Protein AF-A0A1S3JE24-F1 (afdb_monomer)

Sequence (276 aa):
MSLQEEVSTLFLQVLHSSPLEDSDITKEDVDAFLQEDLPVVDQYKEPDLKVVGYPSHPLYLAISARLCQWMETGNCPVDKLPKHNLLEETNSTLTSTDVRTQTGDRLKDLYVGWASFSGSERIDKLEGILKLLGRRGLMNLLGMRRTVGSKDLWPPPRSTLENTFNSKHRPDNIKPCDLTTGARALSKHCHRDVTVSWWGTAKGPVAKQNDHAFKVVTRILDEATWINIHSLPNEVLILEIRQQDGYGARWSHDGLNFRGFVEPMMENGHEVGWRH

Nearest PDB structures (foldseek):
  5h3u-assembly2_B  TM=6.919E-01  e=2.451E+00  Homo sapiens
  5h3s-assembly2_B  TM=6.700E-01  e=3.550E+00  Homo sapiens
  5h3t-assembly1_A  TM=6.783E-01  e=3.367E+00  Homo sapiens
  5tef-assembly1_A  TM=6.838E-01  e=4.626E+00  Homo sapiens
  5gxh-assembly1_A  TM=4.219E-01  e=3.947E+00  Homo sapiens

Structure (mmCIF, N/CA/C/O backbone):
data_AF-A0A1S3JE24-F1
#
_entry.id   AF-A0A1S3JE24-F1
#
loop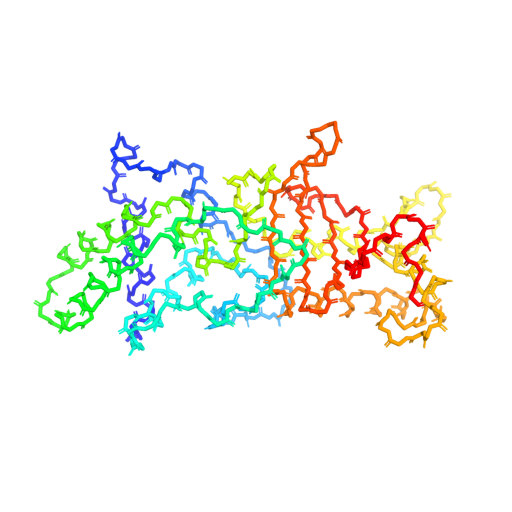_
_atom_site.group_PDB
_atom_site.id
_atom_site.type_symbol
_atom_site.label_atom_id
_atom_site.label_alt_id
_atom_site.label_comp_id
_atom_site.label_asym_id
_atom_site.label_entity_id
_atom_site.label_seq_id
_atom_site.pdbx_PDB_ins_code
_atom_site.Cartn_x
_atom_site.Cartn_y
_atom_site.Cartn_z
_atom_site.occupancy
_atom_site.B_iso_or_equiv
_atom_site.auth_seq_id
_atom_site.auth_comp_id
_atom_site.auth_asym_id
_atom_site.auth_atom_id
_atom_site.pdbx_PDB_model_num
ATOM 1 N N . MET A 1 1 ? -24.281 6.582 5.939 1.00 68.38 1 MET A N 1
ATOM 2 C CA . MET A 1 1 ? -22.821 6.443 5.991 1.00 68.38 1 MET A CA 1
ATOM 3 C C . MET A 1 1 ? -22.535 4.953 6.026 1.00 68.38 1 MET A C 1
ATOM 5 O O . MET A 1 1 ? -23.272 4.239 6.700 1.00 68.38 1 MET A O 1
ATOM 9 N N . SER A 1 2 ? -21.608 4.459 5.213 1.00 87.44 2 SER A N 1
ATOM 10 C CA . SER A 1 2 ? -21.176 3.058 5.288 1.00 87.44 2 SER A CA 1
ATOM 11 C C . SER A 1 2 ? -20.331 2.834 6.549 1.00 87.44 2 SER A C 1
ATOM 13 O O . SER A 1 2 ? -19.763 3.784 7.088 1.00 87.44 2 SER A O 1
ATOM 15 N N . LEU A 1 3 ? -20.202 1.584 7.012 1.00 88.56 3 LEU A N 1
ATOM 16 C CA . LEU A 1 3 ? -19.309 1.260 8.134 1.00 88.56 3 LEU A CA 1
ATOM 17 C C . LEU A 1 3 ? -17.871 1.727 7.858 1.00 88.56 3 LEU A C 1
ATOM 19 O O . LEU A 1 3 ? -17.207 2.246 8.748 1.00 88.56 3 LEU A O 1
ATOM 23 N N . GLN A 1 4 ? -17.417 1.600 6.609 1.00 88.62 4 GLN A N 1
ATOM 24 C CA . GLN A 1 4 ? -16.098 2.050 6.176 1.00 88.62 4 GLN A CA 1
ATOM 25 C C . GLN A 1 4 ? -15.908 3.562 6.317 1.00 88.62 4 GLN A C 1
ATOM 27 O O . GLN A 1 4 ? -14.884 4.003 6.842 1.00 88.62 4 GLN A O 1
ATOM 32 N N . GLU A 1 5 ? -16.891 4.356 5.892 1.00 89.25 5 GLU A N 1
ATOM 33 C CA . GLU A 1 5 ? -16.875 5.812 6.065 1.00 89.25 5 GLU A CA 1
ATOM 34 C C . GLU A 1 5 ? -16.834 6.187 7.557 1.00 89.25 5 GLU A C 1
ATOM 36 O O . GLU A 1 5 ? -16.021 7.023 7.961 1.00 89.25 5 GLU A O 1
ATOM 41 N N . GLU A 1 6 ? -17.630 5.522 8.400 1.00 92.94 6 GLU A N 1
ATOM 42 C CA . GLU A 1 6 ? -17.628 5.777 9.845 1.00 92.94 6 GLU A CA 1
ATOM 43 C C . GLU A 1 6 ? -16.288 5.398 10.500 1.00 92.94 6 GLU A C 1
ATOM 45 O O . GLU A 1 6 ? -15.723 6.200 11.242 1.00 92.94 6 GLU A O 1
ATOM 50 N N . VAL A 1 7 ? -15.730 4.218 10.198 1.00 94.31 7 VAL A N 1
ATOM 51 C CA . VAL A 1 7 ? -14.425 3.778 10.729 1.00 94.31 7 VAL A CA 1
ATOM 52 C C . VAL A 1 7 ? -13.298 4.700 10.269 1.00 94.31 7 VAL A C 1
ATOM 54 O O . VAL A 1 7 ? -12.408 5.005 11.059 1.00 94.31 7 VAL A O 1
ATOM 57 N N . SER A 1 8 ? -13.323 5.178 9.022 1.00 93.56 8 SER A N 1
ATOM 58 C CA . SER A 1 8 ? -12.332 6.153 8.543 1.00 93.56 8 SER A CA 1
ATOM 59 C C . SER A 1 8 ? -12.434 7.502 9.255 1.00 93.56 8 SER A C 1
ATOM 61 O O . SER A 1 8 ? -11.413 8.076 9.632 1.00 93.56 8 SER A O 1
ATOM 63 N N . THR A 1 9 ? -13.657 7.958 9.537 1.00 94.12 9 THR A N 1
ATOM 64 C CA . THR A 1 9 ? -13.908 9.185 10.302 1.00 94.12 9 THR A CA 1
ATOM 65 C C . THR A 1 9 ? -13.399 9.052 11.736 1.00 94.12 9 THR A C 1
ATOM 67 O O . THR A 1 9 ? -12.731 9.952 12.240 1.00 94.12 9 THR A O 1
ATOM 70 N N . LEU A 1 10 ? -13.659 7.914 12.387 1.00 93.62 10 LEU A N 1
ATOM 71 C CA . LEU A 1 10 ? -13.138 7.630 13.725 1.00 93.62 10 LEU A CA 1
ATOM 72 C C . LEU A 1 10 ? -11.613 7.534 13.730 1.00 93.62 10 LEU A C 1
ATOM 74 O O . LEU A 1 10 ? -10.985 8.033 14.656 1.00 93.62 10 LEU A O 1
ATOM 78 N N . PHE A 1 11 ? -11.002 6.929 12.706 1.00 94.19 11 PHE A N 1
ATOM 79 C CA . PHE A 1 11 ? -9.546 6.853 12.623 1.00 94.19 11 PHE A CA 1
ATOM 80 C C . PHE A 1 11 ? -8.938 8.261 12.544 1.00 94.19 11 PHE A C 1
ATOM 82 O O . PHE A 1 11 ? -8.049 8.579 13.328 1.00 94.19 11 PHE A O 1
ATOM 89 N N . LEU A 1 12 ? -9.476 9.151 11.705 1.00 92.62 12 LEU A N 1
ATOM 90 C CA . LEU A 1 12 ? -9.053 10.557 11.689 1.00 92.62 12 LEU A CA 1
ATOM 91 C C . LEU A 1 12 ? -9.203 11.226 13.059 1.00 92.62 12 LEU A C 1
ATOM 93 O O . LEU A 1 12 ? -8.300 11.933 13.497 1.00 92.62 12 LEU A O 1
ATOM 97 N N . GLN A 1 13 ? -10.312 10.982 13.760 1.00 91.62 13 GLN A N 1
ATOM 98 C CA . GLN A 1 13 ? -10.504 11.511 15.111 1.00 91.62 13 GLN A CA 1
ATOM 99 C C . GLN A 1 13 ? -9.429 11.003 16.075 1.00 91.62 13 GLN A C 1
ATOM 101 O O . GLN A 1 13 ? -8.864 11.824 16.788 1.00 91.62 13 GLN A O 1
ATOM 106 N N . VAL A 1 14 ? -9.080 9.710 16.034 1.00 90.69 14 VAL A N 1
ATOM 107 C CA . VAL A 1 14 ? -7.984 9.136 16.837 1.00 90.69 14 VAL A CA 1
ATOM 108 C C . VAL A 1 14 ? -6.646 9.817 16.525 1.00 90.69 14 VAL A C 1
ATOM 110 O O . VAL A 1 14 ? -5.910 10.168 17.445 1.00 90.69 14 VAL A O 1
ATOM 113 N N . LEU A 1 15 ? -6.340 10.060 15.245 1.00 88.12 15 LEU A N 1
ATOM 114 C CA . LEU A 1 15 ? -5.107 10.752 14.839 1.00 88.12 15 LEU A CA 1
ATOM 115 C C . LEU A 1 15 ? -5.033 12.197 15.364 1.00 88.12 15 LEU A C 1
ATOM 117 O O . LEU A 1 15 ? -3.937 12.731 15.522 1.00 88.12 15 LEU A O 1
ATOM 121 N N . HIS A 1 16 ? -6.178 12.831 15.635 1.00 84.12 16 HIS A N 1
ATOM 122 C CA . HIS A 1 16 ? -6.261 14.200 16.148 1.00 84.12 16 HIS A CA 1
ATOM 123 C C . HIS A 1 16 ? -6.458 14.296 17.670 1.00 84.12 16 HIS A C 1
ATOM 125 O O . HIS A 1 16 ? -6.170 15.348 18.241 1.00 84.12 16 HIS A O 1
ATOM 131 N N . SER A 1 17 ? -6.976 13.252 18.327 1.00 75.12 17 SER A N 1
ATOM 132 C CA . SER A 1 17 ? -7.373 13.287 19.740 1.00 75.12 17 SER A CA 1
ATOM 133 C C . SER A 1 17 ? -6.255 12.934 20.717 1.00 75.12 17 SER A C 1
ATOM 135 O O . SER A 1 17 ? -6.314 13.373 21.865 1.00 75.12 17 SER A O 1
ATOM 137 N N . SER A 1 18 ? -5.252 12.157 20.302 1.00 58.88 18 SER A N 1
ATOM 138 C CA . SER A 1 18 ? -4.177 11.745 21.209 1.00 58.88 18 SER A CA 1
ATOM 139 C C . SER A 1 18 ? -3.049 12.778 21.223 1.00 58.88 18 SER A C 1
ATOM 141 O O . SER A 1 18 ? -2.454 13.038 20.173 1.00 58.88 18 SER A O 1
ATOM 143 N N . PRO A 1 19 ? -2.676 13.357 22.385 1.00 54.00 19 PRO A N 1
ATOM 144 C CA . PRO A 1 19 ? -1.334 13.897 22.514 1.00 54.00 19 PRO A CA 1
ATOM 145 C C . PRO A 1 19 ? -0.386 12.724 22.245 1.00 54.00 19 PRO A C 1
ATOM 147 O O . PRO A 1 19 ? -0.470 11.694 22.911 1.00 54.00 19 PRO A O 1
ATOM 150 N N . LEU A 1 20 ? 0.467 12.856 21.229 1.00 52.34 20 LEU A N 1
ATOM 151 C CA . LEU A 1 20 ? 1.407 11.843 20.715 1.00 52.34 20 LEU A CA 1
ATOM 152 C C . LEU A 1 20 ? 2.471 11.395 21.750 1.00 52.34 20 LEU A C 1
ATOM 154 O O . LEU A 1 20 ? 3.532 10.903 21.382 1.00 52.34 20 LEU A O 1
ATOM 158 N N . GLU A 1 21 ? 2.231 11.629 23.039 1.00 49.75 21 GLU A N 1
ATOM 159 C CA . GLU A 1 21 ? 3.168 11.438 24.142 1.00 49.75 21 GLU A CA 1
ATOM 160 C C . GLU A 1 21 ? 3.141 10.009 24.709 1.00 49.75 21 GLU A C 1
ATOM 162 O O . GLU A 1 21 ? 4.134 9.597 25.298 1.00 49.75 21 GLU A O 1
ATOM 167 N N . ASP A 1 22 ? 2.064 9.237 24.487 1.00 52.53 22 ASP A N 1
ATOM 168 C CA . ASP A 1 22 ? 1.894 7.874 25.041 1.00 52.53 22 ASP A CA 1
ATOM 169 C C . ASP A 1 22 ? 1.466 6.827 23.981 1.00 52.53 22 ASP A C 1
ATOM 171 O O . ASP A 1 22 ? 1.028 5.719 24.300 1.00 52.53 22 ASP A O 1
ATOM 175 N N . SER A 1 23 ? 1.549 7.177 22.690 1.00 60.84 23 SER A N 1
ATOM 176 C CA . SER A 1 23 ? 1.263 6.275 21.566 1.00 60.84 23 SER A CA 1
ATOM 177 C C . SER A 1 23 ? 2.515 5.972 20.745 1.00 60.84 23 SER A C 1
ATOM 179 O O . SER A 1 23 ? 3.240 6.886 20.373 1.00 60.84 23 SER A O 1
ATOM 181 N N . ASP A 1 24 ? 2.684 4.713 20.324 1.00 68.38 24 ASP A N 1
ATOM 182 C CA . ASP A 1 24 ? 3.691 4.303 19.321 1.00 68.38 24 ASP A CA 1
ATOM 183 C C . ASP A 1 24 ? 3.471 4.939 17.928 1.00 68.38 24 ASP A C 1
ATOM 185 O O . ASP A 1 24 ? 4.280 4.755 17.018 1.00 68.38 24 ASP A O 1
ATOM 189 N N . ILE A 1 25 ? 2.359 5.658 17.738 1.00 77.25 25 ILE A N 1
ATOM 190 C CA . ILE A 1 25 ? 2.071 6.466 16.551 1.00 77.25 25 ILE A CA 1
ATOM 191 C C . ILE A 1 25 ? 2.687 7.847 16.777 1.00 77.25 25 ILE A C 1
ATOM 193 O O . ILE A 1 25 ? 2.263 8.597 17.652 1.00 77.25 25 ILE A O 1
ATOM 197 N N . THR A 1 26 ? 3.699 8.171 15.986 1.00 84.94 26 THR A N 1
ATOM 198 C CA . THR A 1 26 ? 4.428 9.439 16.024 1.00 84.94 26 THR A CA 1
ATOM 199 C C . THR A 1 26 ? 3.801 10.471 15.086 1.00 84.94 26 THR A C 1
ATOM 201 O O . THR A 1 26 ? 2.963 10.154 14.243 1.00 84.94 26 THR A O 1
ATOM 204 N N . LYS A 1 27 ? 4.266 11.723 15.159 1.00 85.00 27 LYS A N 1
ATOM 205 C CA . LYS A 1 27 ? 3.885 12.756 14.183 1.00 85.00 27 LYS A CA 1
ATOM 206 C C . LYS A 1 27 ? 4.209 12.352 12.736 1.00 85.00 27 LYS A C 1
ATOM 208 O O . LYS A 1 27 ? 3.412 12.617 11.847 1.00 85.00 27 LYS A O 1
ATOM 213 N N . GLU A 1 28 ? 5.341 11.682 12.515 1.00 87.94 28 GLU A N 1
ATOM 214 C CA . GLU A 1 28 ? 5.734 11.170 11.194 1.00 87.94 28 GLU A CA 1
ATOM 215 C C . GLU A 1 28 ? 4.722 10.141 10.665 1.00 87.94 28 GLU A C 1
ATOM 217 O O . GLU A 1 28 ? 4.402 10.140 9.480 1.00 87.94 28 GLU A O 1
ATOM 222 N N . ASP A 1 29 ? 4.179 9.295 11.547 1.00 89.81 29 ASP A N 1
ATOM 223 C CA . ASP A 1 29 ? 3.134 8.338 11.179 1.00 89.81 29 ASP A CA 1
ATOM 224 C C . ASP A 1 29 ? 1.844 9.056 10.763 1.00 89.81 29 ASP A C 1
ATOM 226 O O . ASP A 1 29 ? 1.254 8.710 9.743 1.00 89.81 29 ASP A O 1
ATOM 230 N N . VAL A 1 30 ? 1.434 10.087 11.511 1.00 90.62 30 VAL A N 1
ATOM 231 C CA . VAL A 1 30 ? 0.258 10.906 11.171 1.00 90.62 30 VAL A CA 1
ATOM 232 C C . VAL A 1 30 ? 0.441 11.591 9.814 1.00 90.62 30 VAL A C 1
ATOM 234 O O . VAL A 1 30 ? -0.453 11.514 8.970 1.00 90.62 30 VAL A O 1
ATOM 237 N N . ASP A 1 31 ? 1.600 12.211 9.580 1.00 91.75 31 ASP A N 1
ATOM 238 C CA . ASP A 1 31 ? 1.908 12.884 8.314 1.00 91.75 31 ASP A CA 1
ATOM 239 C C . ASP A 1 31 ? 1.862 11.889 7.137 1.00 91.75 31 ASP A C 1
ATOM 241 O O . ASP A 1 31 ? 1.267 12.185 6.100 1.00 91.75 31 ASP A O 1
ATOM 245 N N . ALA A 1 32 ? 2.405 10.678 7.311 1.00 93.00 32 ALA A N 1
ATOM 246 C CA . ALA A 1 32 ? 2.339 9.618 6.305 1.00 93.00 32 ALA A CA 1
ATOM 247 C C . ALA A 1 32 ? 0.908 9.104 6.073 1.00 93.00 32 ALA A C 1
ATOM 249 O O . ALA A 1 32 ? 0.520 8.819 4.940 1.00 93.00 32 ALA A O 1
ATOM 250 N N . PHE A 1 33 ? 0.094 8.997 7.127 1.00 93.94 33 PHE A N 1
ATOM 251 C CA . PHE A 1 33 ? -1.294 8.563 7.002 1.00 93.94 33 PHE A CA 1
ATOM 252 C C . PHE A 1 33 ? -2.150 9.544 6.217 1.00 93.94 33 PHE A C 1
ATOM 254 O O . PHE A 1 33 ? -3.001 9.098 5.448 1.00 93.94 33 PHE A O 1
ATOM 261 N N . LEU A 1 34 ? -1.923 10.842 6.409 1.00 93.00 34 LEU A N 1
ATOM 262 C CA . LEU A 1 34 ? -2.686 11.921 5.785 1.00 93.00 34 LEU A CA 1
ATOM 263 C C . LEU A 1 34 ? -2.145 12.340 4.415 1.00 93.00 34 LEU A C 1
ATOM 265 O O . LEU A 1 34 ? -2.823 13.084 3.710 1.00 93.00 34 LEU A O 1
ATOM 269 N N . GLN A 1 35 ? -0.951 11.885 4.030 1.00 93.25 35 GLN A N 1
ATOM 270 C CA . GLN A 1 35 ? -0.366 12.215 2.738 1.00 93.25 35 GLN A CA 1
ATOM 271 C C . GLN A 1 35 ? -1.281 11.758 1.597 1.00 93.25 35 GLN A C 1
ATOM 273 O O . GLN A 1 35 ? -1.628 10.583 1.495 1.00 93.25 35 GLN A O 1
ATOM 278 N N . GLU A 1 36 ? -1.649 12.684 0.716 1.00 89.62 36 GLU A N 1
ATOM 279 C CA . GLU A 1 36 ? -2.456 12.390 -0.467 1.00 89.62 36 GLU A CA 1
ATOM 280 C C . GLU A 1 36 ? -1.579 11.960 -1.649 1.00 89.62 36 GLU A C 1
ATOM 282 O O . GLU A 1 36 ? -0.408 12.341 -1.765 1.00 89.62 36 GLU A O 1
ATOM 287 N N . ASP A 1 37 ? -2.162 11.183 -2.562 1.00 82.81 37 ASP A N 1
ATOM 288 C CA . ASP A 1 37 ? -1.594 11.039 -3.898 1.00 82.81 37 ASP A CA 1
ATOM 289 C C . ASP A 1 37 ? -1.667 12.383 -4.638 1.00 82.81 37 ASP A C 1
ATOM 291 O O . ASP A 1 37 ? -2.631 13.139 -4.502 1.00 82.81 37 ASP A O 1
ATOM 295 N N . LEU A 1 38 ? -0.656 12.686 -5.458 1.00 74.69 38 LEU A N 1
ATOM 296 C CA . LEU A 1 38 ? -0.739 13.822 -6.369 1.00 74.69 38 LEU A CA 1
ATOM 297 C C . LEU A 1 38 ? -1.965 13.635 -7.271 1.00 74.69 38 LEU A C 1
ATOM 299 O O . LEU A 1 38 ? -2.211 12.505 -7.704 1.00 74.69 38 LEU A O 1
ATOM 303 N N . PRO A 1 39 ? -2.711 14.708 -7.591 1.00 58.53 39 PRO A N 1
ATOM 304 C CA . PRO A 1 39 ? -3.898 14.612 -8.425 1.00 58.53 39 PRO A CA 1
ATOM 305 C C . PRO A 1 39 ? -3.516 14.034 -9.789 1.00 58.53 39 PRO A C 1
ATOM 307 O O . PRO A 1 39 ? -2.974 14.722 -10.656 1.00 58.53 39 PRO A O 1
ATOM 310 N N . VAL A 1 40 ? -3.780 12.742 -9.973 1.00 52.59 40 VAL A N 1
ATOM 311 C CA . VAL A 1 40 ? -3.726 12.104 -11.281 1.00 52.59 40 VAL A CA 1
ATOM 312 C C . VAL A 1 40 ? -4.986 12.561 -11.994 1.00 52.59 40 VAL A C 1
ATOM 314 O O . VAL A 1 40 ? -6.095 12.325 -11.516 1.00 52.59 40 VAL A O 1
ATOM 317 N N . VAL A 1 41 ? -4.811 13.277 -13.103 1.00 40.38 41 VAL A N 1
ATOM 318 C CA . VAL A 1 41 ? -5.915 13.749 -13.942 1.00 40.38 41 VAL A CA 1
ATOM 319 C C . VAL A 1 41 ? -6.837 12.556 -14.246 1.00 40.38 41 VAL A C 1
ATOM 321 O O . VAL A 1 41 ? -6.406 11.581 -14.858 1.00 40.38 41 VAL A O 1
ATOM 324 N N . ASP A 1 42 ? -8.089 12.648 -13.789 1.00 35.88 42 ASP A N 1
ATOM 325 C CA . ASP A 1 42 ? -9.239 11.807 -14.159 1.00 35.88 42 ASP A CA 1
ATOM 326 C C . ASP A 1 42 ? -9.407 10.380 -13.600 1.00 35.88 42 ASP A C 1
ATOM 328 O O . ASP A 1 42 ? -10.062 9.569 -14.253 1.00 35.88 42 ASP A O 1
ATOM 332 N N . GLN A 1 43 ? -8.962 10.039 -12.382 1.00 42.97 43 GLN A N 1
ATOM 333 C CA . GLN A 1 43 ? -9.444 8.794 -11.738 1.00 42.97 43 GLN A CA 1
ATOM 334 C C . GLN A 1 43 ? -9.655 8.936 -10.224 1.00 42.97 43 GLN A C 1
ATOM 336 O O . GLN A 1 43 ? -8.704 8.879 -9.448 1.00 42.97 43 GLN A O 1
ATOM 341 N N . TYR A 1 44 ? -10.920 9.040 -9.790 1.00 38.47 44 TYR A N 1
ATOM 342 C CA . TYR A 1 44 ? -11.305 8.647 -8.429 1.00 38.47 44 TYR A CA 1
ATOM 343 C C . TYR A 1 44 ? -10.944 7.166 -8.265 1.00 38.47 44 TYR A C 1
ATOM 345 O O . TYR A 1 44 ? -11.517 6.313 -8.944 1.00 38.47 44 TYR A O 1
ATOM 353 N N . LYS A 1 45 ? -9.987 6.850 -7.393 1.00 52.06 45 LYS A N 1
ATOM 354 C CA . LYS A 1 45 ? -9.727 5.469 -6.983 1.00 52.06 45 LYS A CA 1
ATOM 355 C C . LYS A 1 45 ? -10.480 5.233 -5.684 1.00 52.06 45 LYS A C 1
ATOM 357 O O . LYS A 1 45 ? -10.185 5.873 -4.678 1.00 52.06 45 LYS A O 1
ATOM 362 N N . GLU A 1 46 ? -11.482 4.356 -5.721 1.00 55.12 46 GLU A N 1
ATOM 363 C CA . GLU A 1 46 ? -12.073 3.841 -4.486 1.00 55.12 46 GLU A CA 1
ATOM 364 C C . GLU A 1 46 ? -10.965 3.236 -3.606 1.00 55.12 46 GLU A C 1
ATOM 366 O O . GLU A 1 46 ? -9.992 2.696 -4.149 1.00 55.12 46 GLU A O 1
ATOM 371 N N . PRO A 1 47 ? -11.076 3.320 -2.266 1.00 57.25 47 PRO A N 1
ATOM 372 C CA . PRO A 1 47 ? -10.104 2.708 -1.372 1.00 57.25 47 PRO A CA 1
ATOM 373 C C . PRO A 1 47 ? -9.976 1.229 -1.713 1.00 57.25 47 PRO A C 1
ATOM 375 O O . PRO A 1 47 ? -10.986 0.530 -1.821 1.00 57.25 47 PRO A O 1
ATOM 378 N N . ASP A 1 48 ? -8.744 0.751 -1.883 1.00 61.47 48 ASP A N 1
ATOM 379 C CA . ASP A 1 48 ? -8.533 -0.634 -2.279 1.00 61.47 48 ASP A CA 1
ATOM 380 C C . ASP A 1 48 ? -9.192 -1.553 -1.241 1.00 61.47 48 ASP A C 1
ATOM 382 O O . ASP A 1 48 ? -8.929 -1.435 -0.043 1.00 61.47 48 ASP A O 1
ATOM 386 N N . LEU A 1 49 ? -10.062 -2.467 -1.667 1.00 65.50 49 LEU A N 1
ATOM 387 C CA . LEU A 1 49 ? -10.727 -3.442 -0.794 1.00 65.50 49 LEU A CA 1
ATOM 388 C C . LEU A 1 49 ? -9.893 -4.724 -0.621 1.00 65.50 49 LEU A C 1
ATOM 390 O O . LEU A 1 49 ? -10.222 -5.574 0.215 1.00 65.50 49 LEU A O 1
ATOM 394 N N . LYS A 1 50 ? -8.809 -4.884 -1.391 1.00 79.31 50 LYS A N 1
ATOM 395 C CA . LYS A 1 50 ? -7.964 -6.081 -1.400 1.00 79.31 50 LYS A CA 1
ATOM 396 C C . LYS A 1 50 ? -6.569 -5.774 -0.876 1.00 79.31 50 LYS A C 1
ATOM 398 O O . LYS A 1 50 ? -5.943 -4.790 -1.225 1.00 79.31 50 LYS A O 1
ATOM 403 N N . VAL A 1 51 ? -6.043 -6.647 -0.026 1.00 85.25 51 VAL A N 1
ATOM 404 C CA . VAL A 1 51 ? -4.670 -6.505 0.490 1.00 85.25 51 VAL A CA 1
ATOM 405 C C . VAL A 1 51 ? -3.595 -6.687 -0.602 1.00 85.25 51 VAL A C 1
ATOM 407 O O . VAL A 1 51 ? -2.449 -6.317 -0.394 1.00 85.25 51 VAL A O 1
ATOM 410 N N . VAL A 1 52 ? -3.969 -7.260 -1.752 1.00 91.69 52 VAL A N 1
ATOM 411 C CA . VAL A 1 52 ? -3.140 -7.349 -2.963 1.00 91.69 52 VAL A CA 1
ATOM 412 C C . VAL A 1 52 ? -3.241 -6.034 -3.727 1.00 91.69 52 VAL A C 1
ATOM 414 O O . VAL A 1 52 ? -4.355 -5.578 -3.961 1.00 91.69 52 VAL A O 1
ATOM 417 N N . GLY A 1 53 ? -2.099 -5.506 -4.156 1.00 94.25 53 GLY A N 1
ATOM 418 C CA . GLY A 1 53 ? -1.969 -4.200 -4.790 1.00 94.25 53 GLY A CA 1
ATOM 419 C C . GLY A 1 53 ? -1.096 -3.255 -3.963 1.00 94.25 53 GLY A C 1
ATOM 420 O O . GLY A 1 53 ? -0.910 -3.425 -2.758 1.00 94.25 53 GLY A O 1
ATOM 421 N N . TYR A 1 54 ? -0.504 -2.266 -4.627 1.00 95.81 54 TYR A N 1
ATOM 422 C CA . TYR A 1 54 ? 0.245 -1.205 -3.970 1.00 95.81 54 TYR A CA 1
ATOM 423 C C . TYR A 1 54 ? -0.727 -0.269 -3.241 1.00 95.81 54 TYR A C 1
ATOM 425 O O . TYR A 1 54 ? -1.708 0.159 -3.857 1.00 95.81 54 TYR A O 1
ATOM 433 N N . PRO A 1 55 ? -0.474 0.078 -1.966 1.00 92.94 55 PRO A N 1
ATOM 434 C CA . PRO A 1 55 ? -1.446 0.779 -1.141 1.00 92.94 55 PRO A CA 1
ATOM 435 C C . PRO A 1 55 ? -1.819 2.151 -1.712 1.00 92.94 55 PRO A C 1
ATOM 437 O O . PRO A 1 55 ? -0.961 2.963 -2.066 1.00 92.94 55 PRO A O 1
ATOM 440 N N . SER A 1 56 ? -3.125 2.412 -1.764 1.00 89.38 56 SER A N 1
ATOM 441 C CA . SER A 1 56 ? -3.682 3.714 -2.127 1.00 89.38 56 SER A CA 1
ATOM 442 C C . SER A 1 56 ? -3.465 4.732 -1.011 1.00 89.38 56 SER A C 1
ATOM 444 O O . SER A 1 56 ? -3.655 4.405 0.163 1.00 89.38 56 SER A O 1
ATOM 446 N N . HIS A 1 57 ? -3.141 5.968 -1.382 1.00 91.88 57 HIS A N 1
ATOM 447 C CA . HIS A 1 57 ? -3.106 7.089 -0.450 1.00 91.88 57 HIS A CA 1
ATOM 448 C C . HIS A 1 57 ? -4.442 7.857 -0.457 1.00 91.88 57 HIS A C 1
ATOM 450 O O . HIS A 1 57 ? -5.117 7.879 -1.488 1.00 91.88 57 HIS A O 1
ATOM 456 N N . PRO A 1 58 ? -4.832 8.496 0.661 1.00 93.75 58 PRO A N 1
ATOM 457 C CA . PRO A 1 58 ? -4.151 8.503 1.960 1.00 93.75 58 PRO A CA 1
ATOM 458 C C . PRO A 1 58 ? -4.250 7.159 2.703 1.00 93.75 58 PRO A C 1
ATOM 460 O O . PRO A 1 58 ? -5.270 6.464 2.649 1.00 93.75 58 PRO A O 1
ATOM 463 N N . LEU A 1 59 ? -3.175 6.773 3.400 1.00 94.50 59 LEU A N 1
ATOM 464 C CA . LEU A 1 59 ? -3.024 5.417 3.950 1.00 94.50 59 LEU A CA 1
ATOM 465 C C . LEU A 1 59 ? -4.063 5.082 5.029 1.00 94.50 59 LEU A C 1
ATOM 467 O O . LEU A 1 59 ? -4.432 3.912 5.163 1.00 94.50 59 LEU A O 1
ATOM 471 N N . TYR A 1 60 ? -4.572 6.075 5.772 1.00 94.06 60 TYR A N 1
ATOM 472 C CA . TYR A 1 60 ? -5.602 5.820 6.788 1.00 94.06 60 TYR A CA 1
ATOM 473 C C . TYR A 1 60 ? -6.872 5.216 6.172 1.00 94.06 60 TYR A C 1
ATOM 475 O O . TYR A 1 60 ? -7.460 4.321 6.773 1.00 94.06 60 TYR A O 1
ATOM 483 N N . LEU A 1 61 ? -7.254 5.618 4.950 1.00 93.50 61 LEU A N 1
ATOM 484 C CA . LEU A 1 61 ? -8.421 5.062 4.255 1.00 93.50 61 LEU A CA 1
ATOM 485 C C . LEU A 1 61 ? -8.212 3.590 3.896 1.00 93.50 61 LEU A C 1
ATOM 487 O O . LEU A 1 61 ? -9.107 2.768 4.106 1.00 93.50 61 LEU A O 1
ATOM 491 N N . ALA A 1 62 ? -7.023 3.247 3.393 1.00 92.88 62 ALA A N 1
ATOM 492 C CA . ALA A 1 62 ? -6.672 1.870 3.060 1.00 92.88 62 ALA A CA 1
ATOM 493 C C . ALA A 1 62 ? -6.674 0.979 4.313 1.00 92.88 62 ALA A C 1
ATOM 495 O O . ALA A 1 62 ? -7.248 -0.112 4.308 1.00 92.88 62 ALA A O 1
ATOM 496 N N . ILE A 1 63 ? -6.096 1.460 5.418 1.00 95.25 63 ILE A N 1
ATOM 497 C CA . ILE A 1 63 ? -6.094 0.745 6.700 1.00 95.25 63 ILE A CA 1
ATOM 498 C C . ILE A 1 63 ? -7.524 0.589 7.235 1.00 95.25 63 ILE A C 1
ATOM 500 O O . ILE A 1 63 ? -7.908 -0.521 7.605 1.00 95.25 63 ILE A O 1
ATOM 504 N N . SER A 1 64 ? -8.338 1.650 7.232 1.00 95.12 64 SER A N 1
ATOM 505 C CA . SER A 1 64 ? -9.744 1.591 7.657 1.00 95.12 64 SER A CA 1
ATOM 506 C C . SER A 1 64 ? -10.538 0.559 6.867 1.00 95.12 64 SER A C 1
ATOM 508 O O . SER A 1 64 ? -11.277 -0.220 7.468 1.00 95.12 64 SER A O 1
ATOM 510 N N . ALA A 1 65 ? -10.348 0.485 5.547 1.00 93.31 65 ALA A N 1
ATOM 511 C CA . ALA A 1 65 ? -10.995 -0.523 4.711 1.00 93.31 65 ALA A CA 1
ATOM 512 C C . ALA A 1 65 ? -10.616 -1.955 5.137 1.00 93.31 65 ALA A C 1
ATOM 514 O O . ALA A 1 65 ? -11.468 -2.844 5.185 1.00 93.31 65 ALA A O 1
ATOM 515 N N . ARG A 1 66 ? -9.349 -2.192 5.505 1.00 94.00 66 ARG A N 1
ATOM 516 C CA . ARG A 1 66 ? -8.872 -3.501 5.992 1.00 94.00 66 ARG A CA 1
ATOM 517 C C . ARG A 1 66 ? -9.411 -3.836 7.379 1.00 94.00 66 ARG A C 1
ATOM 519 O O . ARG A 1 66 ? -9.789 -4.983 7.611 1.00 94.00 66 ARG A O 1
ATOM 526 N N . LEU A 1 67 ? -9.485 -2.858 8.279 1.00 95.88 67 LEU A N 1
ATOM 527 C CA . LEU A 1 67 ? -10.109 -3.039 9.591 1.00 95.88 67 LEU A CA 1
ATOM 528 C C . LEU A 1 67 ? -11.598 -3.378 9.446 1.00 95.88 67 LEU A C 1
ATOM 530 O O . LEU A 1 67 ? -12.050 -4.337 10.062 1.00 95.88 67 LEU A O 1
ATOM 534 N N . CYS A 1 68 ? -12.328 -2.680 8.571 1.00 94.31 68 CYS A N 1
ATOM 535 C CA . CYS A 1 68 ? -13.738 -2.974 8.289 1.00 94.31 68 CYS A CA 1
ATOM 536 C C . CYS A 1 68 ? -13.926 -4.377 7.721 1.00 94.31 68 CYS A C 1
ATOM 538 O O . CYS A 1 68 ? -14.744 -5.139 8.227 1.00 94.31 68 CYS A O 1
ATOM 540 N N . GLN A 1 69 ? -13.109 -4.767 6.738 1.00 93.38 69 GLN A N 1
ATOM 541 C CA . GLN A 1 69 ? -13.143 -6.126 6.205 1.00 93.38 69 GLN A CA 1
ATOM 542 C C . GLN A 1 69 ? -12.910 -7.169 7.307 1.00 93.38 69 GLN A C 1
ATOM 544 O O . GLN A 1 69 ? -13.552 -8.221 7.311 1.00 93.38 69 GLN A O 1
ATOM 549 N N . TRP A 1 70 ? -11.999 -6.903 8.245 1.00 95.25 70 TRP A N 1
ATOM 550 C CA . TRP A 1 70 ? -11.752 -7.807 9.365 1.00 95.25 70 TRP A CA 1
ATOM 551 C C . TRP A 1 70 ? -12.945 -7.852 10.333 1.00 95.25 70 TRP A C 1
ATOM 553 O O . TRP A 1 70 ? -13.352 -8.938 10.736 1.00 95.25 70 TRP A O 1
ATOM 563 N N . MET A 1 71 ? -13.563 -6.710 10.639 1.00 95.44 71 MET A N 1
ATOM 564 C CA . MET A 1 71 ? -14.786 -6.632 11.450 1.00 95.44 71 MET A CA 1
ATOM 565 C C . MET A 1 71 ? -15.935 -7.443 10.837 1.00 95.44 71 MET A C 1
ATOM 567 O O . MET A 1 71 ? -16.550 -8.254 11.522 1.00 95.44 71 MET A O 1
ATOM 571 N N . GLU A 1 72 ? -16.183 -7.269 9.539 1.00 93.50 72 GLU A N 1
ATOM 572 C CA . GLU A 1 72 ? -17.299 -7.899 8.827 1.00 93.50 72 GLU A CA 1
ATOM 573 C C . GLU A 1 72 ? -17.094 -9.400 8.608 1.00 93.50 72 GLU A C 1
ATOM 575 O O . GLU A 1 72 ? -18.034 -10.187 8.705 1.00 93.50 72 GLU A O 1
ATOM 580 N N . THR A 1 73 ? -15.864 -9.815 8.291 1.00 93.75 73 THR A N 1
ATOM 581 C CA . THR A 1 73 ? -15.577 -11.213 7.930 1.00 93.75 73 THR A CA 1
ATOM 582 C C . THR A 1 73 ? -15.055 -12.050 9.091 1.00 93.75 73 THR A C 1
ATOM 584 O O . THR A 1 73 ? -14.979 -13.271 8.961 1.00 93.75 73 THR A O 1
ATOM 587 N N . GLY A 1 74 ? -14.620 -11.421 10.186 1.00 94.00 74 GLY A N 1
ATOM 588 C CA . GLY A 1 74 ? -13.902 -12.067 11.287 1.00 94.00 74 GLY A CA 1
ATOM 589 C C . GLY A 1 74 ? -12.495 -12.566 10.927 1.00 94.00 74 GLY A C 1
ATOM 590 O O . GLY A 1 74 ? -11.810 -13.117 11.785 1.00 94.00 74 GLY A O 1
ATOM 591 N N . ASN A 1 75 ? -12.040 -12.373 9.685 1.00 92.31 75 ASN A N 1
ATOM 592 C CA . ASN A 1 75 ? -10.767 -12.886 9.182 1.00 92.31 75 ASN A CA 1
ATOM 593 C C . ASN A 1 75 ? -9.785 -11.745 8.911 1.00 92.31 75 ASN A C 1
ATOM 595 O O . ASN A 1 75 ? -10.160 -10.718 8.346 1.00 92.31 75 ASN A O 1
ATOM 599 N N . CYS A 1 76 ? -8.512 -11.944 9.256 1.00 92.38 76 CYS A N 1
ATOM 600 C CA . CYS A 1 76 ? -7.488 -10.943 8.986 1.00 92.38 76 CYS A CA 1
ATOM 601 C C . CYS A 1 76 ? -7.238 -10.851 7.468 1.00 92.38 76 CYS A C 1
ATOM 603 O O . CYS A 1 76 ? -6.895 -11.861 6.846 1.00 92.38 76 CYS A O 1
ATOM 605 N N . PRO A 1 77 ? -7.337 -9.662 6.845 1.00 91.19 77 PRO A N 1
ATOM 606 C CA . PRO A 1 77 ? -7.138 -9.498 5.404 1.00 91.19 77 PRO A CA 1
ATOM 607 C C . PRO A 1 77 ? -5.801 -10.038 4.892 1.00 91.19 77 PRO A C 1
ATOM 609 O O . PRO A 1 77 ? -5.732 -10.569 3.786 1.00 91.19 77 PRO A O 1
ATOM 612 N N . VAL A 1 78 ? -4.756 -9.938 5.718 1.00 89.19 78 VAL A N 1
ATOM 613 C CA . VAL A 1 78 ? -3.371 -10.327 5.408 1.00 89.19 78 VAL A CA 1
ATOM 614 C C . VAL A 1 78 ? -3.237 -11.826 5.109 1.00 89.19 78 VAL A C 1
ATOM 616 O O . VAL A 1 78 ? -2.329 -12.214 4.380 1.00 89.19 78 VAL A O 1
ATOM 619 N N . ASP A 1 79 ? -4.168 -12.665 5.579 1.00 87.56 79 ASP A N 1
ATOM 620 C CA . ASP A 1 79 ? -4.176 -14.113 5.293 1.00 87.56 79 ASP A CA 1
ATOM 621 C C . ASP A 1 79 ? -4.363 -14.448 3.822 1.00 87.56 79 ASP A C 1
ATOM 623 O O . ASP A 1 79 ? -4.004 -15.537 3.377 1.00 87.56 79 ASP A O 1
ATOM 627 N N . LYS A 1 80 ? -4.930 -13.512 3.062 1.00 86.44 80 LYS A N 1
ATOM 628 C CA . LYS A 1 80 ? -5.162 -13.682 1.630 1.00 86.44 80 LYS A CA 1
ATOM 629 C C . LYS A 1 80 ? -3.909 -13.417 0.800 1.00 86.44 80 LYS A C 1
ATOM 631 O O . LYS A 1 80 ? -3.936 -13.671 -0.402 1.00 86.44 80 LYS A O 1
ATOM 636 N N . LEU A 1 81 ? -2.838 -12.884 1.392 1.00 87.56 81 LEU A N 1
ATOM 637 C CA . LEU A 1 81 ? -1.631 -12.603 0.633 1.00 87.56 81 LEU A CA 1
ATOM 638 C C . LEU A 1 81 ? -0.862 -13.899 0.307 1.00 87.56 81 LEU A C 1
ATOM 640 O O . LEU A 1 81 ? -0.597 -14.695 1.212 1.00 87.56 81 LEU A O 1
ATOM 644 N N . PRO A 1 82 ? -0.420 -14.088 -0.949 1.00 88.25 82 PRO A N 1
ATOM 645 C CA . PRO A 1 82 ? 0.407 -15.228 -1.335 1.00 88.25 82 PRO A CA 1
ATOM 646 C C . PRO A 1 82 ? 1.716 -15.316 -0.545 1.00 88.25 82 PRO A C 1
ATOM 648 O O . PRO A 1 82 ? 2.306 -14.299 -0.175 1.00 88.25 82 PRO A O 1
ATOM 651 N N . LYS A 1 83 ? 2.194 -16.544 -0.326 1.00 84.44 83 LYS A N 1
ATOM 652 C CA . LYS A 1 83 ? 3.518 -16.801 0.254 1.00 84.44 83 LYS A CA 1
ATOM 653 C C . LYS A 1 83 ? 4.596 -16.696 -0.822 1.00 84.44 83 LYS A C 1
ATOM 655 O O . LYS A 1 83 ? 4.408 -17.197 -1.928 1.00 84.44 83 LYS A O 1
ATOM 660 N N . HIS A 1 84 ? 5.744 -16.128 -0.462 1.00 83.62 84 HIS A N 1
ATOM 661 C CA . HIS A 1 84 ? 6.927 -16.051 -1.319 1.00 83.62 84 HIS A CA 1
ATOM 662 C C . HIS A 1 84 ? 8.055 -16.903 -0.727 1.00 83.62 84 HIS A C 1
ATOM 664 O O . HIS A 1 84 ? 8.778 -16.456 0.153 1.00 83.62 84 HIS A O 1
ATOM 670 N N . ASN A 1 85 ? 8.210 -18.144 -1.197 1.00 73.88 85 ASN A N 1
ATOM 671 C CA . ASN A 1 85 ? 9.099 -19.134 -0.562 1.00 73.88 85 ASN A CA 1
ATOM 672 C C . ASN A 1 85 ? 10.594 -18.758 -0.573 1.00 73.88 85 ASN A C 1
ATOM 674 O O . ASN A 1 85 ? 11.336 -19.230 0.279 1.00 73.88 85 ASN A O 1
ATOM 678 N N . LEU A 1 86 ? 11.034 -17.930 -1.527 1.00 74.81 86 LEU A N 1
ATOM 679 C CA . LEU A 1 86 ? 12.427 -17.466 -1.642 1.00 74.81 86 LEU A CA 1
ATOM 680 C C . LEU A 1 86 ? 12.679 -16.123 -0.931 1.00 74.81 86 LEU A C 1
ATOM 682 O O . LEU A 1 86 ? 13.797 -15.616 -0.934 1.00 74.81 86 LEU A O 1
ATOM 686 N N . LEU A 1 87 ? 11.640 -15.543 -0.329 1.00 77.38 87 LEU A N 1
ATOM 687 C CA . LEU A 1 87 ? 11.691 -14.301 0.432 1.00 77.38 87 LEU A CA 1
ATOM 688 C C . LEU A 1 87 ? 11.369 -14.636 1.883 1.00 77.38 87 LEU A C 1
ATOM 690 O O . LEU A 1 87 ? 10.208 -14.629 2.279 1.00 77.38 87 LEU A O 1
ATOM 694 N N . GLU A 1 88 ? 12.397 -14.964 2.666 1.00 67.00 88 GLU A N 1
ATOM 695 C CA . GLU A 1 88 ? 12.230 -15.312 4.079 1.00 67.00 88 GLU A CA 1
ATOM 696 C C . GLU A 1 88 ? 11.596 -14.155 4.860 1.00 67.00 88 GLU A C 1
ATOM 698 O O . GLU A 1 88 ? 12.249 -13.157 5.189 1.00 67.00 88 GLU A O 1
ATOM 703 N N . GLU A 1 89 ? 10.304 -14.293 5.160 1.00 71.31 89 GLU A N 1
ATOM 704 C CA . GLU A 1 89 ? 9.579 -13.342 5.987 1.00 71.31 89 GLU A CA 1
ATOM 705 C C . GLU A 1 89 ? 9.914 -13.585 7.464 1.00 71.31 89 GLU A C 1
ATOM 707 O O . GLU A 1 89 ? 9.636 -14.649 8.019 1.00 71.31 89 GLU A O 1
ATOM 712 N N . THR A 1 90 ? 10.538 -12.603 8.115 1.00 60.59 90 THR A N 1
ATOM 713 C CA . THR A 1 90 ? 10.912 -12.688 9.533 1.00 60.59 90 THR A CA 1
ATOM 714 C C . THR A 1 90 ? 9.835 -12.062 10.415 1.00 60.59 90 THR A C 1
ATOM 716 O O . THR A 1 90 ? 9.236 -11.058 10.031 1.00 60.59 90 THR A O 1
ATOM 719 N N . ASN A 1 91 ? 9.612 -12.647 11.605 1.00 54.16 91 ASN A N 1
ATOM 720 C CA . ASN A 1 91 ? 8.805 -12.156 12.740 1.00 54.16 91 ASN A CA 1
ATOM 721 C C . ASN A 1 91 ? 8.017 -10.856 12.465 1.00 54.16 91 ASN A C 1
ATOM 723 O O . ASN A 1 91 ? 8.409 -9.751 12.864 1.00 54.16 91 ASN A O 1
ATOM 727 N N . SER A 1 92 ? 6.896 -10.992 11.758 1.00 61.00 92 SER A N 1
ATOM 728 C CA . SER A 1 92 ? 5.935 -9.917 11.531 1.00 61.00 92 SER A CA 1
ATOM 729 C C . SER A 1 92 ? 4.995 -9.826 12.743 1.00 61.00 92 SER A C 1
ATOM 731 O O . SER A 1 92 ? 4.589 -10.845 13.301 1.00 61.00 92 SER A O 1
ATOM 733 N N . THR A 1 93 ? 4.604 -8.626 13.172 1.00 59.41 93 THR A N 1
ATOM 734 C CA . THR A 1 93 ? 3.729 -8.471 14.353 1.00 59.41 93 THR A CA 1
ATOM 735 C C . THR A 1 93 ? 2.390 -9.202 14.195 1.00 59.41 93 THR A C 1
ATOM 737 O O . THR A 1 93 ? 1.923 -9.825 15.140 1.00 59.41 93 THR A O 1
ATOM 740 N N . LEU A 1 94 ? 1.821 -9.240 12.981 1.00 61.75 94 LEU A N 1
ATOM 741 C CA . LEU A 1 94 ? 0.611 -10.026 12.681 1.00 61.75 94 LEU A CA 1
ATOM 742 C C . LEU A 1 94 ? 0.883 -11.511 12.379 1.00 61.75 94 LEU A C 1
ATOM 744 O O . LEU A 1 94 ? -0.069 -12.272 12.201 1.00 61.75 94 LEU A O 1
ATOM 748 N N . THR A 1 95 ? 2.148 -11.939 12.312 1.00 59.94 95 THR A N 1
ATOM 749 C CA . THR A 1 95 ? 2.509 -13.369 12.353 1.00 59.94 95 THR A CA 1
ATOM 750 C C . THR A 1 95 ? 2.588 -13.905 13.781 1.00 59.94 95 THR A C 1
ATOM 752 O O . THR A 1 95 ? 2.522 -15.117 13.959 1.00 59.94 95 THR A O 1
ATOM 755 N N . SER A 1 96 ? 2.653 -13.035 14.800 1.00 71.81 96 SER A N 1
ATOM 756 C CA . SER A 1 96 ? 2.412 -13.456 16.182 1.00 71.81 96 SER A CA 1
ATOM 757 C C . SER A 1 96 ? 0.936 -13.810 16.341 1.00 71.81 96 SER A C 1
ATOM 759 O O . SER A 1 96 ? 0.063 -12.940 16.245 1.00 71.81 96 SER A O 1
ATOM 761 N N . THR A 1 97 ? 0.657 -15.095 16.570 1.00 74.38 97 THR A N 1
ATOM 762 C CA . THR A 1 97 ? -0.699 -15.625 16.764 1.00 74.38 97 THR A CA 1
ATOM 763 C C . THR A 1 97 ? -1.467 -14.847 17.838 1.00 74.38 97 THR A C 1
ATOM 765 O O . THR A 1 97 ? -2.664 -14.611 17.676 1.00 74.38 97 THR A O 1
ATOM 768 N N . ASP A 1 98 ? -0.781 -14.366 18.878 1.00 84.75 98 ASP A N 1
ATOM 769 C CA . ASP A 1 98 ? -1.396 -13.646 19.997 1.00 84.75 98 ASP A CA 1
ATOM 770 C C . ASP A 1 98 ? -1.917 -12.260 19.611 1.00 84.75 98 ASP A C 1
ATOM 772 O O . ASP A 1 98 ? -3.074 -11.954 19.892 1.00 84.75 98 ASP A O 1
ATOM 776 N N . VAL A 1 99 ? -1.101 -11.422 18.954 1.00 88.50 99 VAL A N 1
ATOM 777 C CA . VAL A 1 99 ? -1.524 -10.058 18.568 1.00 88.50 99 VAL A CA 1
ATOM 778 C C . VAL A 1 99 ? -2.694 -10.140 17.601 1.00 88.50 99 VAL A C 1
ATOM 780 O O . VAL A 1 99 ? -3.710 -9.478 17.779 1.00 88.50 99 VAL A O 1
ATOM 783 N N . ARG A 1 100 ? -2.583 -11.022 16.610 1.00 89.75 100 ARG A N 1
ATOM 784 C CA . ARG A 1 100 ? -3.629 -11.273 15.624 1.00 89.75 100 ARG A CA 1
ATOM 785 C C . ARG A 1 100 ? -4.948 -11.707 16.264 1.00 89.75 100 ARG A C 1
ATOM 787 O O . ARG A 1 100 ? -5.988 -11.161 15.905 1.00 89.75 100 ARG A O 1
ATOM 794 N N . THR A 1 101 ? -4.910 -12.670 17.185 1.00 92.38 101 THR A N 1
ATOM 795 C CA . THR A 1 101 ? -6.118 -13.165 17.865 1.00 92.38 101 THR A CA 1
ATOM 796 C C . THR A 1 101 ? -6.750 -12.054 18.699 1.00 92.38 101 THR A C 1
ATOM 798 O O . THR A 1 101 ? -7.927 -11.752 18.523 1.00 92.38 101 THR A O 1
ATOM 801 N N . GLN A 1 102 ? -5.949 -11.351 19.505 1.00 94.81 102 GLN A N 1
ATOM 802 C CA . GLN A 1 102 ? -6.424 -10.236 20.328 1.00 94.81 102 GLN A CA 1
ATOM 803 C C . GLN A 1 102 ? -7.013 -9.090 19.496 1.00 94.81 102 GLN A C 1
ATOM 805 O O . GLN A 1 102 ? -8.033 -8.513 19.874 1.00 94.81 102 GLN A O 1
ATOM 810 N N . THR A 1 103 ? -6.397 -8.745 18.362 1.00 96.00 103 THR A N 1
ATOM 811 C CA . THR A 1 103 ? -6.939 -7.731 17.452 1.00 96.00 103 THR A CA 1
ATOM 812 C C . THR A 1 103 ? -8.267 -8.190 16.856 1.00 96.00 103 THR A C 1
ATOM 814 O O . THR A 1 103 ? -9.216 -7.408 16.839 1.00 96.00 103 THR A O 1
ATOM 817 N N . GLY A 1 104 ? -8.360 -9.449 16.415 1.00 96.50 104 GLY A N 1
ATOM 818 C CA . GLY A 1 104 ? -9.599 -10.025 15.889 1.00 96.50 104 GLY A CA 1
ATOM 819 C C . GLY A 1 104 ? -10.740 -9.991 16.907 1.00 96.50 104 GLY A C 1
ATOM 820 O O . GLY A 1 104 ? -11.840 -9.553 16.576 1.00 96.50 104 GLY A O 1
ATOM 821 N N . ASP A 1 105 ? -10.465 -10.361 18.159 1.00 97.19 105 ASP A N 1
ATOM 822 C CA . ASP A 1 105 ? -11.453 -10.331 19.243 1.00 97.19 105 ASP A CA 1
ATOM 823 C C . ASP A 1 105 ? -11.933 -8.904 19.546 1.00 97.19 105 ASP A C 1
ATOM 825 O O . ASP A 1 105 ? -13.134 -8.667 19.678 1.00 97.19 105 ASP A O 1
ATOM 829 N N . ARG A 1 106 ? -11.017 -7.927 19.588 1.00 97.88 106 ARG A N 1
ATOM 830 C CA . ARG A 1 106 ? -11.360 -6.510 19.809 1.00 97.88 106 ARG A CA 1
ATOM 831 C C . ARG A 1 106 ? -12.159 -5.911 18.655 1.00 97.88 106 ARG A C 1
ATOM 833 O O . ARG A 1 106 ? -13.098 -5.158 18.896 1.00 97.88 106 ARG A O 1
ATOM 840 N N . LEU A 1 107 ? -11.813 -6.246 17.411 1.00 97.88 107 LEU A N 1
ATOM 841 C CA . LEU A 1 107 ? -12.571 -5.817 16.233 1.00 97.88 107 LEU A CA 1
ATOM 842 C C . LEU A 1 107 ? -13.968 -6.436 16.219 1.00 97.88 107 LEU A C 1
ATOM 844 O O . LEU A 1 107 ? -14.934 -5.750 15.896 1.00 97.88 107 LEU A O 1
ATOM 848 N N . LYS A 1 108 ? -14.092 -7.706 16.616 1.00 97.75 108 LYS A N 1
ATOM 849 C CA . LYS A 1 108 ? -15.384 -8.379 16.754 1.00 97.75 108 LYS A CA 1
ATOM 850 C C . LYS A 1 108 ? -16.251 -7.729 17.833 1.00 97.75 108 LYS A C 1
ATOM 852 O O . LYS A 1 108 ? -17.429 -7.496 17.582 1.00 97.75 108 LYS A O 1
ATOM 857 N N . ASP A 1 109 ? -15.684 -7.410 18.997 1.00 97.56 109 ASP A N 1
ATOM 858 C CA . ASP A 1 109 ? -16.380 -6.672 20.061 1.00 97.56 109 ASP A CA 1
ATOM 859 C C . ASP A 1 109 ? -16.859 -5.298 19.569 1.00 97.56 109 ASP A C 1
ATOM 861 O O . ASP A 1 109 ? -18.038 -4.965 19.706 1.00 97.56 109 ASP A O 1
ATOM 865 N N . LEU A 1 110 ? -15.975 -4.541 18.908 1.00 97.50 110 LEU A N 1
ATOM 866 C CA . LEU A 1 110 ? -16.310 -3.247 18.312 1.00 97.50 110 LEU A CA 1
ATOM 867 C C . LEU A 1 110 ? -17.436 -3.366 17.274 1.00 97.50 110 LEU A C 1
ATOM 869 O O . LEU A 1 110 ? -18.342 -2.537 17.263 1.00 97.50 110 LEU A O 1
ATOM 873 N N . TYR A 1 111 ? -17.402 -4.394 16.425 1.00 97.50 111 TYR A N 1
ATOM 874 C CA . TYR A 1 111 ? -18.407 -4.624 15.388 1.00 97.50 111 TYR A CA 1
ATOM 875 C C . TYR A 1 111 ? -19.773 -5.005 15.969 1.00 97.50 111 TYR A C 1
ATOM 877 O O . TYR A 1 111 ? -20.785 -4.406 15.612 1.00 97.50 111 TYR A O 1
ATOM 885 N N . VAL A 1 112 ? -19.811 -5.963 16.902 1.00 97.00 112 VAL A N 1
ATOM 886 C CA . VAL A 1 112 ? -21.060 -6.434 17.527 1.00 97.00 112 VAL A CA 1
ATOM 887 C C . VAL A 1 112 ? -21.714 -5.330 18.358 1.00 97.00 112 VAL A C 1
ATOM 889 O O . VAL A 1 112 ? -22.932 -5.167 18.311 1.00 97.00 112 VAL A O 1
ATOM 892 N N . GLY A 1 113 ? -20.920 -4.556 19.100 1.00 96.00 113 GLY A N 1
ATOM 893 C CA . GLY A 1 113 ? -21.425 -3.467 19.932 1.00 96.00 113 GLY A CA 1
ATOM 894 C C . GLY A 1 113 ? -21.591 -2.131 19.205 1.00 96.00 113 GLY A C 1
ATOM 895 O O . GLY A 1 113 ? -22.019 -1.167 19.838 1.00 96.00 113 GLY A O 1
ATOM 896 N N . TRP A 1 114 ? -21.293 -2.051 17.900 1.00 95.81 114 TRP A N 1
ATOM 897 C CA . TRP A 1 114 ? -21.217 -0.791 17.148 1.00 95.81 114 TRP A CA 1
ATOM 898 C C . TRP A 1 114 ? -22.420 0.121 17.391 1.00 95.81 114 TRP A C 1
ATOM 900 O O . TRP A 1 114 ? -22.261 1.266 17.808 1.00 95.81 114 TRP A O 1
ATOM 910 N N . ALA A 1 115 ? -23.635 -0.402 17.203 1.00 95.06 115 ALA A N 1
ATOM 911 C CA . ALA A 1 115 ? -24.878 0.359 17.342 1.00 95.06 115 ALA A CA 1
ATOM 912 C C . ALA A 1 115 ? -25.171 0.821 18.782 1.00 95.06 115 ALA A C 1
ATOM 914 O O . ALA A 1 115 ? -25.924 1.774 18.970 1.00 95.06 115 ALA A O 1
ATOM 915 N N . SER A 1 116 ? -24.597 0.156 19.786 1.00 96.75 116 SER A N 1
ATOM 916 C CA . SER A 1 116 ? -24.819 0.448 21.205 1.00 96.75 116 SER A CA 1
ATOM 917 C C . SER A 1 116 ? -23.765 1.379 21.797 1.00 96.75 116 SER A C 1
ATOM 919 O O . SER A 1 116 ? -24.068 2.093 22.748 1.00 96.75 116 SER A O 1
ATOM 921 N N . PHE A 1 117 ? -22.552 1.392 21.245 1.00 96.81 117 PHE A N 1
ATOM 922 C CA . PHE A 1 117 ? -21.479 2.265 21.710 1.00 96.81 117 PHE A CA 1
ATOM 923 C C . PHE A 1 117 ? -21.696 3.714 21.270 1.00 96.81 117 PHE A C 1
ATOM 925 O O . PHE A 1 117 ? -22.010 3.995 20.107 1.00 96.81 117 PHE A O 1
ATOM 932 N N . SER A 1 118 ? -21.458 4.634 22.202 1.00 96.00 118 SER A N 1
ATOM 933 C CA . SER A 1 118 ? -21.320 6.066 21.945 1.00 96.00 118 SER A CA 1
ATOM 934 C C . SER A 1 118 ? -20.108 6.369 21.054 1.00 96.00 118 SER A C 1
ATOM 936 O O . SER A 1 118 ? -19.210 5.544 20.886 1.00 96.00 118 SER A O 1
ATOM 938 N N . GLY A 1 119 ? -20.058 7.579 20.488 1.00 92.81 119 GLY A N 1
ATOM 939 C CA . GLY A 1 119 ? -18.934 8.005 19.648 1.00 92.81 119 GLY A CA 1
ATOM 940 C C . GLY A 1 119 ? -17.582 7.909 20.363 1.00 92.81 119 GLY A C 1
ATOM 941 O O . GLY A 1 119 ? -16.644 7.358 19.799 1.00 92.81 119 GLY A O 1
ATOM 942 N N . SER A 1 120 ? -17.498 8.355 21.621 1.00 92.12 120 SER A N 1
ATOM 943 C CA . SER A 1 120 ? -16.269 8.271 22.423 1.00 92.12 120 SER A CA 1
ATOM 944 C C . SER A 1 120 ? -15.846 6.829 22.696 1.00 92.12 120 SER A C 1
ATOM 946 O O . SER A 1 120 ? -14.680 6.502 22.529 1.00 92.12 120 SER A O 1
ATOM 948 N N . GLU A 1 121 ? -16.787 5.932 23.010 1.00 95.50 121 GLU A N 1
ATOM 949 C CA . GLU A 1 121 ? -16.462 4.513 23.218 1.00 95.50 121 GLU A CA 1
ATOM 950 C C . GLU A 1 121 ? -15.912 3.854 21.947 1.00 95.50 121 GLU A C 1
ATOM 952 O O . GLU A 1 121 ? -15.021 3.006 22.022 1.00 95.50 121 GLU A O 1
ATOM 957 N N . ARG A 1 122 ? -16.420 4.237 20.766 1.00 96.00 122 ARG A N 1
ATOM 958 C CA . ARG A 1 122 ? -15.886 3.747 19.487 1.00 96.00 122 ARG A CA 1
ATOM 959 C C . ARG A 1 122 ? -14.472 4.273 19.228 1.00 96.00 122 ARG A C 1
ATOM 961 O O . ARG A 1 122 ? -13.643 3.500 18.753 1.00 96.00 122 ARG A O 1
ATOM 968 N N . ILE A 1 123 ? -14.195 5.538 19.561 1.00 93.25 123 ILE A N 1
ATOM 969 C CA . ILE A 1 123 ? -12.851 6.136 19.477 1.00 93.25 123 ILE A CA 1
ATOM 970 C C . ILE A 1 123 ? -11.883 5.379 20.392 1.00 93.25 123 ILE A C 1
ATOM 972 O O . ILE A 1 123 ? -10.879 4.872 19.900 1.00 93.25 123 ILE A O 1
ATOM 976 N N . ASP A 1 124 ? -12.214 5.213 21.675 1.00 92.50 124 ASP A N 1
ATOM 977 C CA . ASP A 1 124 ? -11.349 4.548 22.662 1.00 92.50 124 ASP A CA 1
ATOM 978 C C . ASP A 1 124 ? -11.035 3.097 22.259 1.00 92.50 124 ASP A C 1
ATOM 980 O O . ASP A 1 124 ? -9.898 2.619 22.351 1.00 92.50 124 ASP A O 1
ATOM 984 N N . LYS A 1 125 ? -12.047 2.371 21.763 1.00 95.62 125 LYS A N 1
ATOM 985 C CA . LYS A 1 125 ? -11.876 0.999 21.267 1.00 95.62 125 LYS A CA 1
ATOM 986 C C . LYS A 1 125 ? -10.994 0.951 20.024 1.00 95.62 125 LYS A C 1
ATOM 988 O O . LYS A 1 125 ? -10.113 0.090 19.953 1.00 95.62 125 LYS A O 1
ATOM 993 N N . LEU A 1 126 ? -11.210 1.849 19.059 1.00 95.31 126 LEU A N 1
ATOM 994 C CA . LEU A 1 126 ? -10.391 1.920 17.851 1.00 95.31 126 LEU A CA 1
ATOM 995 C C . LEU A 1 126 ? -8.945 2.298 18.188 1.00 95.31 126 LEU A C 1
ATOM 997 O O . LEU A 1 126 ? -8.027 1.637 17.709 1.00 95.31 126 LEU A O 1
ATOM 1001 N N . GLU A 1 127 ? -8.725 3.280 19.061 1.00 92.75 127 GLU A N 1
ATOM 1002 C CA . GLU A 1 127 ? -7.392 3.658 19.534 1.00 92.75 127 GLU A CA 1
ATOM 1003 C C . GLU A 1 127 ? -6.677 2.462 20.178 1.00 92.75 127 GLU A C 1
ATOM 1005 O O . GLU A 1 127 ? -5.532 2.166 19.835 1.00 92.75 127 GLU A O 1
ATOM 1010 N N . GLY A 1 128 ? -7.362 1.708 21.044 1.00 92.75 128 GLY A N 1
ATOM 1011 C CA . GLY A 1 128 ? -6.812 0.492 21.645 1.00 92.75 128 GLY A CA 1
ATOM 1012 C C . GLY A 1 128 ? -6.424 -0.579 20.617 1.00 92.75 128 GLY A C 1
ATOM 1013 O O . GLY A 1 128 ? -5.423 -1.274 20.797 1.00 92.75 128 GLY A O 1
ATOM 1014 N N . ILE A 1 129 ? -7.179 -0.704 19.521 1.00 95.19 129 ILE A N 1
ATOM 1015 C CA . ILE A 1 129 ? -6.864 -1.617 18.411 1.00 95.19 129 ILE A CA 1
ATOM 1016 C C . ILE A 1 129 ? -5.629 -1.139 17.640 1.00 95.19 129 ILE A C 1
ATOM 1018 O O . ILE A 1 129 ? -4.743 -1.944 17.351 1.00 95.19 129 ILE A O 1
ATOM 1022 N N . LEU A 1 130 ? -5.546 0.156 17.333 1.00 93.25 130 LEU A N 1
ATOM 1023 C CA . LEU A 1 130 ? -4.409 0.749 16.627 1.00 93.25 130 LEU A CA 1
ATOM 1024 C C . LEU A 1 130 ? -3.121 0.652 17.460 1.00 93.25 130 LEU A C 1
ATOM 1026 O O . LEU A 1 130 ? -2.081 0.278 16.919 1.00 93.25 130 LEU A O 1
ATOM 1030 N N . LYS A 1 131 ? -3.200 0.882 18.779 1.00 90.31 131 LYS A N 1
ATOM 1031 C CA . LYS A 1 131 ? -2.087 0.683 19.726 1.00 90.31 131 LYS A CA 1
ATOM 1032 C C . LYS A 1 131 ? -1.634 -0.776 19.783 1.00 90.31 131 LYS A C 1
ATOM 1034 O O . LYS A 1 131 ? -0.441 -1.041 19.725 1.00 90.31 131 LYS A O 1
ATOM 1039 N N . LEU A 1 132 ? -2.573 -1.726 19.837 1.00 91.38 132 LEU A N 1
ATOM 1040 C CA . LEU A 1 132 ? -2.251 -3.158 19.827 1.00 91.38 132 LEU A CA 1
ATOM 1041 C C . LEU A 1 132 ? -1.556 -3.593 18.525 1.00 91.38 132 LEU A C 1
ATOM 1043 O O . LEU A 1 132 ? -0.650 -4.424 18.556 1.00 91.38 132 LEU A O 1
ATOM 1047 N N . LEU A 1 133 ? -1.985 -3.052 17.382 1.00 91.88 133 LEU A N 1
ATOM 1048 C CA . LEU A 1 133 ? -1.348 -3.310 16.089 1.00 91.88 133 LEU A CA 1
ATOM 1049 C C . LEU A 1 133 ? 0.054 -2.689 16.009 1.00 91.88 133 LEU A C 1
ATOM 1051 O O . LEU A 1 133 ? 0.971 -3.309 15.457 1.00 91.88 133 LEU A O 1
ATOM 1055 N N . GLY A 1 134 ? 0.203 -1.466 16.524 1.00 89.81 134 GLY A N 1
ATOM 1056 C CA . GLY A 1 134 ? 1.406 -0.647 16.399 1.00 89.81 134 GLY A CA 1
ATOM 1057 C C . GLY A 1 134 ? 1.777 -0.351 14.940 1.00 89.81 134 GLY A C 1
ATOM 1058 O O . GLY A 1 134 ? 1.118 -0.801 13.995 1.00 89.81 134 GLY A O 1
ATOM 1059 N N . ARG A 1 135 ? 2.892 0.363 14.728 1.00 90.56 135 ARG A N 1
ATOM 1060 C CA . ARG A 1 135 ? 3.403 0.696 13.380 1.00 90.56 135 ARG A CA 1
ATOM 1061 C C . ARG A 1 135 ? 3.457 -0.537 12.474 1.00 90.56 135 ARG A C 1
ATOM 1063 O O . ARG A 1 135 ? 2.928 -0.543 11.365 1.00 90.56 135 ARG A O 1
ATOM 1070 N N . ARG A 1 136 ? 4.042 -1.628 12.972 1.00 90.31 136 ARG A N 1
ATOM 1071 C CA . ARG A 1 136 ? 4.265 -2.838 12.176 1.00 90.31 136 ARG A CA 1
ATOM 1072 C C . ARG A 1 136 ? 2.970 -3.560 11.795 1.00 90.31 136 ARG A C 1
ATOM 1074 O O . ARG A 1 136 ? 2.875 -4.058 10.673 1.00 90.31 136 ARG A O 1
ATOM 1081 N N . GLY A 1 137 ? 1.982 -3.629 12.689 1.00 92.06 137 GLY A N 1
ATOM 1082 C CA . GLY A 1 137 ? 0.679 -4.223 12.387 1.00 92.06 137 GLY A CA 1
ATOM 1083 C C . GLY A 1 137 ? -0.092 -3.415 11.345 1.00 92.06 137 GLY A C 1
ATOM 1084 O O . GLY A 1 137 ? -0.650 -3.999 10.419 1.00 92.06 137 GLY A O 1
ATOM 1085 N N . LEU A 1 138 ? -0.038 -2.084 11.428 1.00 93.94 138 LEU A N 1
ATOM 1086 C CA . LEU A 1 138 ? -0.643 -1.181 10.444 1.00 93.94 138 LEU A CA 1
ATOM 1087 C C . LEU A 1 138 ? 0.015 -1.313 9.063 1.00 93.94 138 LEU A C 1
ATOM 1089 O O . LEU A 1 138 ? -0.680 -1.459 8.060 1.00 93.94 138 LEU A O 1
ATOM 1093 N N . MET A 1 139 ? 1.348 -1.380 9.002 1.00 93.88 139 MET A N 1
ATOM 1094 C CA . MET A 1 139 ? 2.061 -1.651 7.750 1.00 93.88 139 MET A CA 1
ATOM 1095 C C . MET A 1 139 ? 1.682 -3.012 7.144 1.00 93.88 139 MET A C 1
ATOM 1097 O O . MET A 1 139 ? 1.543 -3.134 5.930 1.00 93.88 139 MET A O 1
ATOM 1101 N N . ASN A 1 140 ? 1.474 -4.044 7.967 1.00 92.69 140 ASN A N 1
ATOM 1102 C CA . ASN A 1 140 ? 1.041 -5.352 7.470 1.00 92.69 140 ASN A CA 1
ATOM 1103 C C . ASN A 1 140 ? -0.356 -5.292 6.825 1.00 92.69 140 ASN A C 1
ATOM 1105 O O . ASN A 1 140 ? -0.586 -5.976 5.829 1.00 92.69 140 ASN A O 1
ATOM 1109 N N . LEU A 1 141 ? -1.273 -4.465 7.347 1.00 94.50 141 LEU A N 1
ATOM 1110 C CA . LEU A 1 141 ? -2.586 -4.239 6.726 1.00 94.50 141 LEU A CA 1
ATOM 1111 C C . LEU A 1 141 ? -2.472 -3.566 5.346 1.00 94.50 141 LEU A C 1
ATOM 1113 O O . LEU A 1 141 ? -3.320 -3.808 4.491 1.00 94.50 141 LEU A O 1
ATOM 1117 N N . LEU A 1 142 ? -1.400 -2.804 5.101 1.00 94.69 142 LEU A N 1
ATOM 1118 C CA . LEU A 1 142 ? -1.051 -2.235 3.791 1.00 94.69 142 LEU A CA 1
ATOM 1119 C C . LEU A 1 142 ? -0.349 -3.233 2.847 1.00 94.69 142 LEU A C 1
ATOM 1121 O O . LEU A 1 142 ? 0.122 -2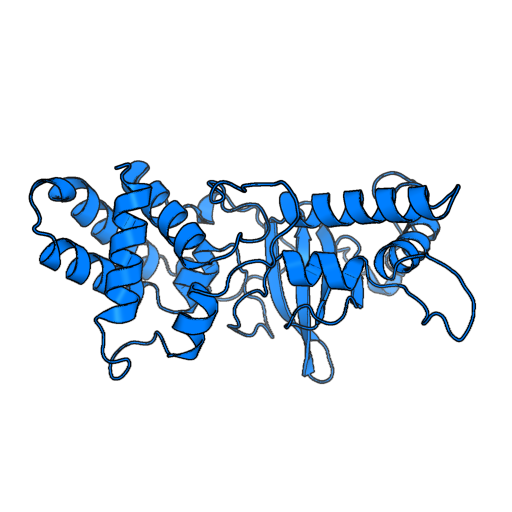.839 1.785 1.00 94.69 142 LEU A O 1
ATOM 1125 N N . GLY A 1 143 ? -0.210 -4.506 3.235 1.00 93.44 143 GLY A N 1
ATOM 1126 C CA . GLY A 1 143 ? 0.494 -5.516 2.436 1.00 93.44 143 GLY A CA 1
ATOM 1127 C C . GLY A 1 143 ? 2.025 -5.421 2.492 1.00 93.44 143 GLY A C 1
ATOM 1128 O O . GLY A 1 143 ? 2.713 -6.158 1.783 1.00 93.44 143 GLY A O 1
ATOM 1129 N N . MET A 1 144 ? 2.580 -4.557 3.353 1.00 94.44 144 MET A N 1
ATOM 1130 C CA . MET A 1 144 ? 4.027 -4.435 3.535 1.00 94.44 144 MET A CA 1
ATOM 1131 C C . MET A 1 144 ? 4.586 -5.675 4.238 1.00 94.44 144 MET A C 1
ATOM 1133 O O . MET A 1 144 ? 4.126 -6.074 5.311 1.00 94.44 144 MET A O 1
ATOM 1137 N N . ARG A 1 145 ? 5.638 -6.241 3.661 1.00 92.50 145 ARG A N 1
ATOM 1138 C CA . ARG A 1 145 ? 6.359 -7.423 4.131 1.00 92.50 145 ARG A CA 1
ATOM 1139 C C . ARG A 1 145 ? 7.570 -7.037 4.966 1.00 92.50 145 ARG A C 1
ATOM 1141 O O . ARG A 1 145 ? 7.947 -5.868 5.040 1.00 92.50 145 ARG A O 1
ATOM 1148 N N . ARG A 1 146 ? 8.169 -8.039 5.607 1.00 89.88 146 ARG A N 1
ATOM 1149 C CA . ARG A 1 146 ? 9.379 -7.886 6.413 1.00 89.88 146 ARG A CA 1
ATOM 1150 C C . ARG A 1 146 ? 10.295 -9.080 6.208 1.00 89.88 146 ARG A C 1
ATOM 1152 O O . ARG A 1 146 ? 9.893 -10.210 6.427 1.00 89.88 146 ARG A O 1
ATOM 1159 N N . THR A 1 147 ? 11.531 -8.802 5.844 1.00 89.06 147 THR A N 1
ATOM 1160 C CA . THR A 1 147 ? 12.649 -9.745 5.722 1.00 89.06 147 THR A CA 1
ATOM 1161 C C . THR A 1 147 ? 13.860 -9.210 6.493 1.00 89.06 147 THR A C 1
ATOM 1163 O O . THR A 1 147 ? 13.846 -8.082 7.007 1.00 89.06 147 THR A O 1
ATOM 1166 N N . VAL A 1 148 ? 14.949 -9.978 6.564 1.00 84.94 148 VAL A N 1
ATOM 1167 C CA . VAL A 1 148 ? 16.229 -9.474 7.094 1.00 84.94 148 VAL A CA 1
ATOM 1168 C C . VAL A 1 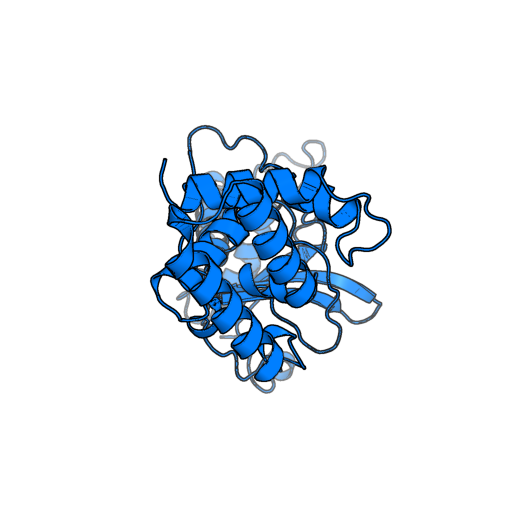148 ? 16.646 -8.197 6.346 1.00 84.94 148 VAL A C 1
ATOM 1170 O O . VAL A 1 148 ? 16.593 -8.142 5.120 1.00 84.94 148 VAL A O 1
ATOM 1173 N N . GLY A 1 149 ? 17.021 -7.153 7.093 1.00 88.25 149 GLY A N 1
ATOM 1174 C CA . GLY A 1 149 ? 17.412 -5.847 6.539 1.00 88.25 149 GLY A CA 1
ATOM 1175 C C . GLY A 1 149 ? 16.258 -4.882 6.237 1.00 88.25 149 GLY A C 1
ATOM 1176 O O . GLY A 1 149 ? 16.515 -3.774 5.763 1.00 88.25 149 GLY A O 1
ATOM 1177 N N . SER A 1 150 ? 15.008 -5.264 6.523 1.00 93.06 150 SER A N 1
ATOM 1178 C CA . SER A 1 150 ? 13.847 -4.376 6.345 1.00 93.06 150 SER A CA 1
ATOM 1179 C C . SER A 1 150 ? 13.855 -3.209 7.331 1.00 93.06 150 SER A C 1
ATOM 1181 O O . SER A 1 150 ? 14.328 -3.338 8.464 1.00 93.06 150 SER A O 1
ATOM 1183 N N . LYS A 1 151 ? 13.297 -2.076 6.903 1.00 93.50 151 LYS A N 1
ATOM 1184 C CA . LYS A 1 151 ? 13.067 -0.881 7.717 1.00 93.50 151 LYS A CA 1
ATOM 1185 C C . LYS A 1 151 ? 11.572 -0.571 7.738 1.00 93.50 151 LYS A C 1
ATOM 1187 O O . LYS A 1 151 ? 10.919 -0.594 6.698 1.00 93.50 151 LYS A O 1
ATOM 1192 N N . ASP A 1 152 ? 11.048 -0.253 8.917 1.00 92.56 152 ASP A N 1
ATOM 1193 C CA . ASP A 1 152 ? 9.632 0.074 9.113 1.00 92.56 152 ASP A CA 1
ATOM 1194 C C . ASP A 1 152 ? 9.364 1.544 8.735 1.00 92.56 152 ASP A C 1
ATOM 1196 O O . ASP A 1 152 ? 9.175 2.409 9.594 1.00 92.56 152 ASP A O 1
ATOM 1200 N N . LEU A 1 153 ? 9.414 1.809 7.425 1.00 94.88 153 LEU A N 1
ATOM 1201 C CA . LEU A 1 153 ? 9.093 3.090 6.790 1.00 94.88 153 LEU A CA 1
ATOM 1202 C C . LEU A 1 153 ? 7.803 2.976 5.978 1.00 94.88 153 LEU A C 1
ATOM 1204 O O . LEU A 1 153 ? 7.543 1.939 5.365 1.00 94.88 153 LEU A O 1
ATOM 1208 N N . TRP A 1 154 ? 7.012 4.045 5.947 1.00 96.19 154 TRP A N 1
ATOM 1209 C CA . TRP A 1 154 ? 5.770 4.078 5.181 1.00 96.19 154 TRP A CA 1
ATOM 1210 C C . TRP A 1 154 ? 6.034 4.104 3.669 1.00 96.19 154 TRP A C 1
ATOM 1212 O O . TRP A 1 154 ? 7.002 4.727 3.225 1.00 96.19 154 TRP A O 1
ATOM 1222 N N . PRO A 1 155 ? 5.209 3.407 2.866 1.00 96.38 155 PRO A N 1
ATOM 1223 C CA . PRO A 1 155 ? 5.322 3.459 1.415 1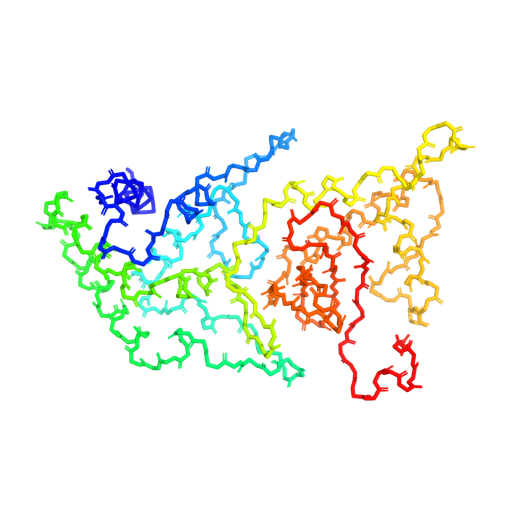.00 96.38 155 PRO A CA 1
ATOM 1224 C C . PRO A 1 155 ? 4.996 4.876 0.913 1.00 96.38 155 PRO A C 1
ATOM 1226 O O . PRO A 1 155 ? 4.020 5.452 1.383 1.00 96.38 155 PRO A O 1
ATOM 1229 N N . PRO A 1 156 ? 5.766 5.437 -0.036 1.00 96.31 156 PRO A N 1
ATOM 1230 C CA . PRO A 1 156 ? 5.438 6.722 -0.646 1.00 96.31 156 PRO A CA 1
ATOM 1231 C C . PRO A 1 156 ? 4.149 6.640 -1.488 1.00 96.31 156 PRO A C 1
ATOM 1233 O O . PRO A 1 156 ? 3.736 5.546 -1.886 1.00 96.31 156 PRO A O 1
ATOM 1236 N N . PRO A 1 157 ? 3.549 7.786 -1.854 1.00 95.56 157 PRO A N 1
ATOM 1237 C CA . PRO A 1 157 ? 2.397 7.819 -2.745 1.00 95.56 157 PRO A CA 1
ATOM 1238 C C . PRO A 1 157 ? 2.663 7.115 -4.074 1.00 95.56 157 PRO A C 1
ATOM 1240 O O . PRO A 1 157 ? 3.738 7.248 -4.672 1.00 95.56 157 PRO A O 1
ATOM 1243 N N . ARG A 1 158 ? 1.666 6.385 -4.577 1.00 94.88 158 ARG A N 1
ATOM 1244 C CA . ARG A 1 158 ? 1.769 5.665 -5.853 1.00 94.88 158 ARG A CA 1
ATOM 1245 C C . ARG A 1 158 ? 2.080 6.621 -7.001 1.00 94.88 158 ARG A C 1
ATOM 1247 O O . ARG A 1 158 ? 2.903 6.314 -7.863 1.00 94.88 158 ARG A O 1
ATOM 1254 N N . SER A 1 159 ? 1.457 7.794 -6.974 1.00 94.00 159 SER A N 1
ATOM 1255 C CA . SER A 1 159 ? 1.691 8.886 -7.915 1.00 94.00 159 SER A CA 1
ATOM 1256 C C . SER A 1 159 ? 3.167 9.309 -7.970 1.00 94.00 159 SER A C 1
ATOM 1258 O O . SER A 1 159 ? 3.681 9.596 -9.050 1.00 94.00 159 SER A O 1
ATOM 1260 N N . THR A 1 160 ? 3.896 9.264 -6.849 1.00 95.56 160 THR A N 1
ATOM 1261 C CA . THR A 1 160 ? 5.341 9.541 -6.799 1.00 95.56 160 THR A CA 1
ATOM 1262 C C . THR A 1 160 ? 6.130 8.505 -7.598 1.00 95.56 160 THR A C 1
ATOM 1264 O O . THR A 1 160 ? 7.013 8.872 -8.378 1.00 95.56 160 THR A O 1
ATOM 1267 N N . LEU A 1 161 ? 5.786 7.219 -7.461 1.00 97.25 161 LEU A N 1
ATOM 1268 C CA . LEU A 1 161 ? 6.422 6.128 -8.208 1.00 97.25 161 LEU A CA 1
ATOM 1269 C C . LEU A 1 161 ? 6.149 6.234 -9.710 1.00 97.25 161 LEU A C 1
ATOM 1271 O O . LEU A 1 161 ? 7.069 6.103 -10.520 1.00 97.25 161 LEU A O 1
ATOM 1275 N N . GLU A 1 162 ? 4.892 6.486 -10.078 1.00 96.31 162 GLU A N 1
ATOM 1276 C CA . GLU A 1 162 ? 4.455 6.627 -11.469 1.00 96.31 162 GLU A CA 1
ATOM 1277 C C . GLU A 1 162 ? 5.107 7.845 -12.141 1.00 96.31 162 GLU A C 1
ATOM 1279 O O . GLU A 1 162 ? 5.607 7.739 -13.264 1.00 96.31 162 GLU A O 1
ATOM 1284 N N . ASN A 1 163 ? 5.190 8.978 -11.437 1.00 94.75 163 ASN A N 1
ATOM 1285 C CA . ASN A 1 163 ? 5.843 10.187 -11.936 1.00 94.75 163 ASN A CA 1
ATOM 1286 C C . ASN A 1 163 ? 7.335 9.963 -12.182 1.00 94.75 163 ASN A C 1
ATOM 1288 O O . ASN A 1 163 ? 7.831 10.270 -13.265 1.00 94.75 163 ASN A O 1
ATOM 1292 N N . THR A 1 164 ? 8.062 9.387 -11.221 1.00 95.19 164 THR A N 1
ATOM 1293 C CA . THR A 1 164 ? 9.515 9.189 -11.362 1.00 95.19 164 THR A CA 1
ATOM 1294 C C . THR A 1 164 ? 9.849 8.125 -12.403 1.00 95.19 164 THR A C 1
ATOM 1296 O O . THR A 1 164 ? 10.861 8.235 -13.101 1.00 95.19 164 THR A O 1
ATOM 1299 N N . PHE A 1 165 ? 8.970 7.138 -12.584 1.00 96.62 165 PHE A N 1
ATOM 1300 C CA . PHE A 1 165 ? 9.047 6.172 -13.675 1.00 96.62 165 PHE A CA 1
ATOM 1301 C C . PHE A 1 165 ? 8.863 6.834 -15.053 1.00 96.62 165 PHE A C 1
ATOM 1303 O O . PHE A 1 165 ? 9.614 6.533 -15.991 1.00 96.62 165 PHE A O 1
ATOM 1310 N N . ASN A 1 166 ? 7.903 7.760 -15.167 1.00 95.31 166 ASN A N 1
ATOM 1311 C CA . ASN A 1 166 ? 7.583 8.487 -16.398 1.00 95.31 166 ASN A CA 1
ATOM 1312 C C . ASN A 1 166 ? 8.467 9.718 -16.663 1.00 95.31 166 ASN A C 1
ATOM 1314 O O . ASN A 1 166 ? 8.402 10.292 -17.750 1.00 95.31 166 ASN A O 1
ATOM 1318 N N . SER A 1 167 ? 9.346 10.099 -15.736 1.00 93.06 167 SER A N 1
ATOM 1319 C CA . SER A 1 167 ? 10.345 11.146 -15.962 1.00 93.06 167 SER A CA 1
ATOM 1320 C C . SER A 1 167 ? 11.237 10.831 -17.166 1.00 93.06 167 SER A C 1
ATOM 1322 O O . SER A 1 167 ? 11.670 9.686 -17.361 1.00 93.06 167 SER A O 1
ATOM 1324 N N . LYS A 1 168 ? 11.566 11.859 -17.960 1.00 89.75 168 LYS A N 1
ATOM 1325 C CA . LYS A 1 168 ? 12.474 11.741 -19.113 1.00 89.75 168 LYS A CA 1
ATOM 1326 C C . LYS A 1 168 ? 13.812 11.132 -18.687 1.00 89.75 168 LYS A C 1
ATOM 1328 O O . LYS A 1 168 ? 14.428 11.578 -17.724 1.00 89.75 168 LYS A O 1
ATOM 1333 N N . HIS A 1 169 ? 14.294 10.142 -19.442 1.00 84.69 169 HIS A N 1
ATOM 1334 C CA . HIS A 1 169 ? 15.569 9.480 -19.146 1.00 84.69 169 HIS A CA 1
ATOM 1335 C C . HIS A 1 169 ? 16.774 10.423 -19.298 1.00 84.69 169 HIS A C 1
ATOM 1337 O O . HIS A 1 169 ? 17.794 10.249 -18.630 1.00 84.69 169 HIS A O 1
ATOM 1343 N N . ARG A 1 170 ? 16.688 11.389 -20.218 1.00 77.31 170 ARG A N 1
ATOM 1344 C CA . ARG A 1 170 ? 17.729 12.392 -20.452 1.00 77.31 170 ARG A CA 1
ATOM 1345 C C . ARG A 1 170 ? 17.127 13.789 -20.365 1.00 77.31 170 ARG A C 1
ATOM 1347 O O . ARG A 1 170 ? 16.013 13.975 -20.850 1.00 77.31 170 ARG A O 1
ATOM 1354 N N . PRO A 1 171 ? 17.860 14.758 -19.800 1.00 69.50 171 PRO A N 1
ATOM 1355 C CA . PRO A 1 171 ? 17.427 16.142 -19.814 1.00 69.50 171 PRO A CA 1
ATOM 1356 C C . PRO A 1 171 ? 17.452 16.698 -21.246 1.00 69.50 171 PRO A C 1
ATOM 1358 O O . PRO A 1 171 ? 18.264 16.288 -22.087 1.00 69.50 171 PRO A O 1
ATOM 1361 N N . ASP A 1 172 ? 16.555 17.649 -21.508 1.00 65.62 172 ASP A N 1
ATOM 1362 C CA . ASP A 1 172 ? 16.290 18.194 -22.847 1.00 65.62 172 ASP A CA 1
ATOM 1363 C C . ASP A 1 172 ? 17.507 18.883 -23.482 1.00 65.62 172 ASP A C 1
ATOM 1365 O O . ASP A 1 172 ? 17.627 18.954 -24.703 1.00 65.62 172 ASP A O 1
ATOM 1369 N N . ASN A 1 173 ? 18.458 19.323 -22.659 1.00 67.19 173 ASN A N 1
ATOM 1370 C CA . ASN A 1 173 ? 19.678 20.008 -23.074 1.00 67.19 173 ASN A CA 1
ATOM 1371 C C . ASN A 1 173 ? 20.776 19.090 -23.649 1.00 67.19 173 ASN A C 1
ATOM 1373 O O . ASN A 1 173 ? 21.770 19.608 -24.154 1.00 67.19 173 ASN A O 1
ATOM 1377 N N . ILE A 1 174 ? 20.641 17.758 -23.578 1.00 66.94 174 ILE A N 1
ATOM 1378 C CA . ILE A 1 174 ? 21.668 16.822 -24.083 1.00 66.94 174 ILE A CA 1
ATOM 1379 C C . ILE A 1 174 ? 21.281 16.238 -25.446 1.00 66.94 174 ILE A C 1
ATOM 1381 O O . ILE A 1 174 ? 22.085 16.237 -26.377 1.00 66.94 174 ILE A O 1
ATOM 1385 N N . LYS A 1 175 ? 20.073 15.677 -25.564 1.00 63.06 175 LYS A N 1
ATOM 1386 C CA . LYS A 1 175 ? 19.529 15.143 -26.821 1.00 63.06 175 LYS A CA 1
ATOM 1387 C C . LYS A 1 175 ? 18.017 14.971 -26.665 1.00 63.06 175 LYS A C 1
ATOM 1389 O O . LYS A 1 175 ? 17.632 14.209 -25.776 1.00 63.06 175 LYS A O 1
ATOM 1394 N N . PRO A 1 176 ? 17.181 15.580 -27.524 1.00 64.44 176 PRO A N 1
ATOM 1395 C CA . PRO A 1 176 ? 15.735 15.415 -27.447 1.00 64.44 176 PRO A CA 1
ATOM 1396 C C . PRO A 1 176 ? 15.387 13.942 -27.676 1.00 64.44 176 PRO A C 1
ATOM 1398 O O . PRO A 1 176 ? 15.620 13.375 -28.745 1.00 64.44 176 PRO A O 1
ATOM 1401 N N . CYS A 1 177 ? 14.923 13.295 -26.616 1.00 73.44 177 CYS A N 1
ATOM 1402 C CA . CYS A 1 177 ? 14.458 11.923 -26.617 1.00 73.44 177 CYS A CA 1
ATOM 1403 C C . CYS A 1 177 ? 13.418 11.811 -25.509 1.00 73.44 177 CYS A C 1
ATOM 1405 O O . CYS A 1 177 ? 13.770 11.791 -24.332 1.00 73.44 177 CYS A O 1
ATOM 1407 N N . ASP A 1 178 ? 12.149 11.705 -25.890 1.00 87.75 178 ASP A N 1
ATOM 1408 C CA . ASP A 1 178 ? 11.031 11.624 -24.944 1.00 87.75 178 ASP A CA 1
ATOM 1409 C C . ASP A 1 178 ? 10.898 10.239 -24.288 1.00 87.75 178 ASP A C 1
ATOM 1411 O O . ASP A 1 178 ? 9.869 9.914 -23.700 1.00 87.75 178 ASP A O 1
ATOM 1415 N N . LEU A 1 179 ? 11.921 9.385 -24.405 1.00 91.81 179 LEU A N 1
ATOM 1416 C CA . LEU A 1 179 ? 11.936 8.069 -23.780 1.00 91.81 179 LEU A CA 1
ATOM 1417 C C . LEU A 1 179 ? 12.025 8.231 -22.260 1.00 91.81 179 LEU A C 1
ATOM 1419 O O . LEU A 1 179 ? 12.949 8.873 -21.745 1.00 91.81 179 LEU A O 1
ATOM 1423 N N . THR A 1 180 ? 11.087 7.623 -21.542 1.00 95.06 180 THR A N 1
ATOM 1424 C CA . THR A 1 180 ? 11.060 7.692 -20.079 1.00 95.06 180 THR A CA 1
ATOM 1425 C C . THR A 1 180 ? 12.137 6.809 -19.456 1.00 95.06 180 THR A C 1
ATOM 1427 O O . THR A 1 180 ? 12.681 5.886 -20.081 1.00 95.06 180 THR A O 1
ATOM 1430 N N . THR A 1 181 ? 12.464 7.089 -18.196 1.00 94.62 181 THR A N 1
ATOM 1431 C CA . THR A 1 181 ? 13.394 6.278 -17.398 1.00 94.62 181 THR A CA 1
ATOM 1432 C C . THR A 1 181 ? 12.903 4.833 -17.305 1.00 94.62 181 THR A C 1
ATOM 1434 O O . THR A 1 181 ? 13.684 3.902 -17.526 1.00 94.62 181 THR A O 1
ATOM 1437 N N . GLY A 1 182 ? 11.601 4.648 -17.083 1.00 95.38 182 GLY A N 1
ATOM 1438 C CA . GLY A 1 182 ? 10.940 3.349 -17.078 1.00 95.38 182 GLY A CA 1
ATOM 1439 C C . GLY A 1 182 ? 11.046 2.597 -18.404 1.00 95.38 182 GLY A C 1
ATOM 1440 O O . GLY A 1 182 ? 11.486 1.447 -18.429 1.00 95.38 182 GLY A O 1
ATOM 1441 N N . ALA A 1 183 ? 10.748 3.255 -19.529 1.00 94.94 183 ALA A N 1
ATOM 1442 C CA . ALA A 1 183 ? 10.849 2.636 -20.852 1.00 94.94 183 ALA A CA 1
ATOM 1443 C C . ALA A 1 183 ? 12.280 2.221 -21.202 1.00 94.94 183 ALA A C 1
ATOM 1445 O O . ALA A 1 183 ? 12.513 1.132 -21.736 1.00 94.94 183 ALA A O 1
ATOM 1446 N N . ARG A 1 184 ? 13.268 3.046 -20.832 1.00 93.19 184 ARG A N 1
ATOM 1447 C CA . ARG A 1 184 ? 14.682 2.698 -21.002 1.00 93.19 184 ARG A CA 1
ATOM 1448 C C . ARG A 1 184 ? 15.101 1.506 -20.142 1.00 93.19 184 ARG A C 1
ATOM 1450 O O . ARG A 1 184 ? 15.969 0.735 -20.556 1.00 93.19 184 ARG A O 1
ATOM 1457 N N . ALA A 1 185 ? 14.559 1.373 -18.936 1.00 93.19 185 ALA A N 1
ATOM 1458 C CA . ALA A 1 185 ? 14.829 0.209 -18.104 1.00 93.19 185 ALA A CA 1
ATOM 1459 C C . ALA A 1 185 ? 14.185 -1.042 -18.707 1.00 93.19 185 ALA A C 1
ATOM 1461 O O . ALA A 1 185 ? 14.893 -2.026 -18.910 1.00 93.19 185 ALA A O 1
ATOM 1462 N N . LEU A 1 186 ? 12.900 -0.977 -19.078 1.00 92.94 186 LEU A N 1
ATOM 1463 C CA . LEU A 1 186 ? 12.173 -2.109 -19.655 1.00 92.94 186 LEU A CA 1
ATOM 1464 C C . LEU A 1 186 ? 12.869 -2.644 -20.906 1.00 92.94 186 LEU A C 1
ATOM 1466 O O . LEU A 1 186 ? 13.034 -3.852 -21.057 1.00 92.94 186 LEU A O 1
ATOM 1470 N N . SER A 1 187 ? 13.377 -1.752 -21.764 1.00 89.94 187 SER A N 1
ATOM 1471 C CA . SER A 1 187 ? 14.079 -2.165 -22.978 1.00 89.94 187 SER A CA 1
ATOM 1472 C C . SER A 1 187 ? 15.291 -3.057 -22.690 1.00 89.94 187 SER A C 1
ATOM 1474 O O . SER A 1 187 ? 15.636 -3.881 -23.531 1.00 89.94 187 SER A O 1
ATOM 1476 N N . LYS A 1 188 ? 15.946 -2.931 -21.526 1.00 86.19 188 LYS A N 1
ATOM 1477 C CA . LYS A 1 188 ? 17.054 -3.818 -21.126 1.00 86.19 188 LYS A CA 1
ATOM 1478 C C . LYS A 1 188 ? 16.565 -5.216 -20.739 1.00 86.19 188 LYS A C 1
ATOM 1480 O O . LYS A 1 188 ? 17.283 -6.174 -21.002 1.00 86.19 188 LYS A O 1
ATOM 1485 N N . HIS A 1 189 ? 15.379 -5.323 -20.144 1.00 83.69 189 HIS A N 1
ATOM 1486 C CA . HIS A 1 189 ? 14.776 -6.594 -19.731 1.00 83.69 189 HIS A CA 1
ATOM 1487 C C . HIS A 1 189 ? 14.188 -7.355 -20.925 1.00 83.69 189 HIS A C 1
ATOM 1489 O O . HIS A 1 189 ? 14.467 -8.539 -21.075 1.00 83.69 189 HIS A O 1
ATOM 1495 N N . CYS A 1 190 ? 13.541 -6.669 -21.876 1.00 82.56 190 CYS A N 1
ATOM 1496 C CA . CYS A 1 190 ? 13.069 -7.294 -23.122 1.00 82.56 190 CYS A CA 1
ATOM 1497 C C . CYS A 1 190 ? 14.183 -7.979 -23.942 1.00 82.56 190 CYS A C 1
ATOM 1499 O O . CYS A 1 190 ? 13.891 -8.854 -24.744 1.00 82.56 190 CYS A O 1
ATOM 1501 N N . HIS A 1 191 ? 15.449 -7.566 -23.795 1.00 71.50 191 HIS A N 1
ATOM 1502 C CA . HIS A 1 191 ? 16.586 -8.219 -24.465 1.00 71.50 191 HIS A CA 1
ATOM 1503 C C . HIS A 1 191 ? 17.125 -9.441 -23.705 1.00 71.50 191 HIS A C 1
ATOM 1505 O O . HIS A 1 191 ? 17.931 -10.186 -24.257 1.00 71.50 191 HIS A O 1
ATOM 1511 N N . ARG A 1 192 ? 16.756 -9.598 -22.430 1.00 69.38 192 ARG A N 1
ATOM 1512 C CA . ARG A 1 192 ? 17.201 -10.688 -21.550 1.00 69.38 192 ARG A CA 1
ATOM 1513 C C . ARG A 1 192 ? 16.165 -11.799 -21.423 1.00 69.38 192 ARG A C 1
ATOM 1515 O O . ARG A 1 192 ? 16.563 -12.915 -21.123 1.00 69.38 192 ARG A O 1
ATOM 1522 N N . ASP A 1 193 ? 14.896 -11.478 -21.661 1.00 68.38 193 ASP A N 1
ATOM 1523 C CA . ASP A 1 193 ? 13.794 -12.435 -21.741 1.00 68.38 193 ASP A CA 1
ATOM 1524 C C . ASP A 1 193 ? 13.916 -13.262 -23.028 1.00 68.38 193 ASP A C 1
ATOM 1526 O O . ASP A 1 193 ? 13.655 -12.772 -24.132 1.00 68.38 193 ASP A O 1
ATOM 1530 N N . VAL A 1 194 ? 14.350 -14.514 -22.891 1.00 62.66 194 VAL A N 1
ATOM 1531 C CA . VAL A 1 194 ? 14.553 -15.447 -24.008 1.00 62.66 194 VAL A CA 1
ATOM 1532 C C . VAL A 1 194 ? 13.206 -15.955 -24.538 1.00 62.66 194 VAL A C 1
ATOM 1534 O O . VAL A 1 194 ? 13.107 -16.378 -25.691 1.00 62.66 194 VAL A O 1
ATOM 1537 N N . THR A 1 195 ? 12.147 -15.855 -23.729 1.00 61.78 195 THR A N 1
ATOM 1538 C CA . THR A 1 195 ? 10.789 -16.318 -24.051 1.00 61.78 195 THR A CA 1
ATOM 1539 C C . THR A 1 195 ? 9.868 -15.216 -24.590 1.00 61.78 195 THR A C 1
ATOM 1541 O O . THR A 1 195 ? 8.815 -15.524 -25.147 1.00 61.78 195 THR A O 1
ATOM 1544 N N . VAL A 1 196 ? 10.254 -13.938 -24.450 1.00 61.62 196 VAL A N 1
ATOM 1545 C CA . VAL A 1 196 ? 9.465 -12.731 -24.797 1.00 61.62 196 VAL A CA 1
ATOM 1546 C C . VAL A 1 196 ? 8.082 -12.706 -24.115 1.00 61.62 196 VAL A C 1
ATOM 1548 O O . VAL A 1 196 ? 7.156 -12.041 -24.580 1.00 61.62 196 VAL A O 1
ATOM 1551 N N . SER A 1 197 ? 7.901 -13.444 -23.020 1.00 75.94 197 SER A N 1
ATOM 1552 C CA . SER A 1 197 ? 6.562 -13.782 -22.528 1.00 75.94 197 SER A CA 1
ATOM 1553 C C . SER A 1 197 ? 5.999 -12.761 -21.543 1.00 75.94 197 SER A C 1
ATOM 1555 O O . SER A 1 197 ? 4.807 -12.455 -21.608 1.00 75.94 197 SER A O 1
ATOM 1557 N N . TRP A 1 198 ? 6.835 -12.185 -20.672 1.00 87.75 198 TRP A N 1
ATOM 1558 C CA . TRP A 1 198 ? 6.349 -11.332 -19.582 1.00 87.75 198 TRP A CA 1
ATOM 1559 C C . TRP A 1 198 ? 6.627 -9.847 -19.822 1.00 87.75 198 TRP A C 1
ATOM 1561 O O . TRP A 1 198 ? 5.712 -9.024 -19.776 1.00 87.75 198 TRP A O 1
ATOM 1571 N N . TRP A 1 199 ? 7.876 -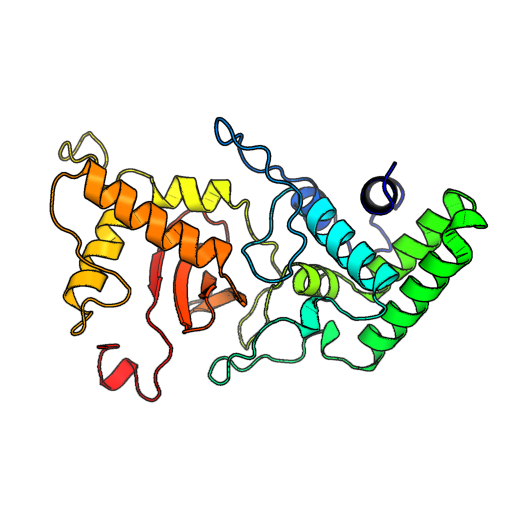9.492 -20.144 1.00 89.44 199 TRP A N 1
ATOM 1572 C CA . TRP A 1 199 ? 8.275 -8.095 -20.377 1.00 89.44 199 TRP A CA 1
ATOM 1573 C C . TRP A 1 199 ? 7.824 -7.569 -21.748 1.00 89.44 199 TRP A C 1
ATOM 1575 O O . TRP A 1 199 ? 7.777 -6.356 -21.983 1.00 89.44 199 TRP A O 1
ATOM 1585 N N . GLY A 1 200 ? 7.493 -8.477 -22.669 1.00 87.19 200 GLY A N 1
ATOM 1586 C CA . GLY A 1 200 ? 7.098 -8.167 -24.037 1.00 87.19 200 GLY A CA 1
ATOM 1587 C C . GLY A 1 200 ? 8.245 -7.597 -24.875 1.00 87.19 200 GLY A C 1
ATOM 1588 O O . GLY A 1 200 ? 9.422 -7.865 -24.639 1.00 87.19 200 GLY A O 1
ATOM 1589 N N . THR A 1 201 ? 7.908 -6.802 -25.894 1.00 83.31 201 THR A N 1
ATOM 1590 C CA . THR A 1 201 ? 8.879 -6.283 -26.870 1.00 83.31 201 THR A CA 1
ATOM 1591 C C . THR A 1 201 ? 8.972 -4.757 -26.835 1.00 83.31 201 THR A C 1
ATOM 1593 O O . THR A 1 201 ? 8.014 -4.058 -27.152 1.00 83.31 201 THR A O 1
ATOM 1596 N N . ALA A 1 202 ? 10.166 -4.224 -26.574 1.00 81.75 202 ALA A N 1
ATOM 1597 C CA . ALA A 1 202 ? 10.453 -2.789 -26.647 1.00 81.75 202 ALA A CA 1
ATOM 1598 C C . ALA A 1 202 ? 10.792 -2.338 -28.087 1.00 81.75 202 ALA A C 1
ATOM 1600 O O . ALA A 1 202 ? 11.938 -2.011 -28.398 1.00 81.75 202 ALA A O 1
ATOM 1601 N N . LYS A 1 203 ? 9.804 -2.353 -28.994 1.00 83.00 203 LYS A N 1
ATOM 1602 C CA . LYS A 1 203 ? 9.942 -1.885 -30.391 1.00 83.00 203 LYS A CA 1
ATOM 1603 C C . LYS A 1 203 ? 8.864 -0.859 -30.750 1.00 83.00 203 LYS A C 1
ATOM 1605 O O . LYS A 1 203 ? 7.804 -0.807 -30.139 1.00 83.00 203 LYS A O 1
ATOM 1610 N N . GLY A 1 204 ? 9.127 -0.072 -31.793 1.00 86.94 204 GLY A N 1
ATOM 1611 C CA . GLY A 1 204 ? 8.188 0.916 -32.334 1.00 86.94 204 GLY A CA 1
ATOM 1612 C C . GLY A 1 204 ? 8.447 2.350 -31.853 1.00 86.94 204 GLY A C 1
ATOM 1613 O O . GLY A 1 204 ? 9.507 2.619 -31.287 1.00 86.94 204 GLY A O 1
ATOM 1614 N N . PRO A 1 205 ? 7.510 3.284 -32.106 1.00 92.12 205 PRO A N 1
ATOM 1615 C CA . PRO A 1 205 ? 7.637 4.691 -31.721 1.00 92.12 205 PRO A CA 1
ATOM 1616 C C . PRO A 1 205 ? 7.836 4.881 -30.212 1.00 92.12 205 PRO A C 1
ATOM 1618 O O . PRO A 1 205 ? 7.257 4.138 -29.422 1.0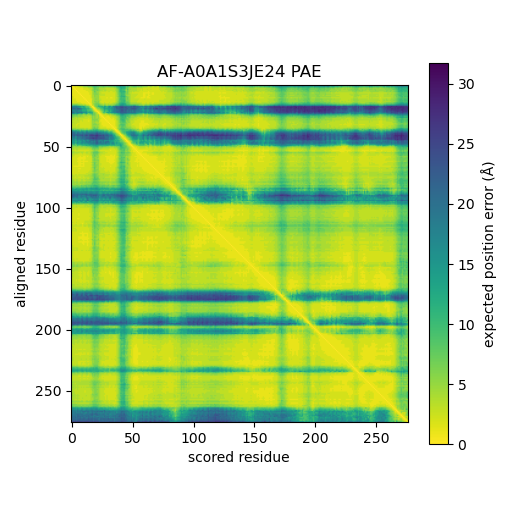0 92.12 205 PRO A O 1
ATOM 1621 N N . VAL A 1 206 ? 8.583 5.918 -29.811 1.00 92.06 206 VAL A N 1
ATOM 1622 C CA . VAL A 1 206 ? 8.889 6.232 -28.397 1.00 92.06 206 VAL A CA 1
ATOM 1623 C C . VAL A 1 206 ? 7.629 6.284 -27.530 1.00 92.06 206 VAL A C 1
ATOM 1625 O O . VAL A 1 206 ? 7.597 5.664 -26.474 1.00 92.06 206 VAL A O 1
ATOM 1628 N N . ALA A 1 207 ? 6.556 6.919 -28.011 1.00 92.25 207 ALA A N 1
ATOM 1629 C CA . ALA A 1 207 ? 5.282 6.976 -27.293 1.00 92.25 207 ALA A CA 1
ATOM 1630 C C . ALA A 1 207 ? 4.703 5.582 -26.981 1.00 92.25 207 ALA A C 1
ATOM 1632 O O . ALA A 1 207 ? 4.234 5.350 -25.872 1.00 92.25 207 ALA A O 1
ATOM 1633 N N . LYS A 1 208 ? 4.796 4.627 -27.921 1.00 93.62 208 LYS A N 1
ATOM 1634 C CA . LYS A 1 208 ? 4.343 3.243 -27.694 1.00 93.62 208 LYS A CA 1
ATOM 1635 C C . LYS A 1 208 ? 5.251 2.490 -26.725 1.00 93.62 208 LYS A C 1
ATOM 1637 O O . LYS A 1 208 ? 4.762 1.668 -25.962 1.00 93.62 208 LYS A O 1
ATOM 1642 N N . GLN A 1 209 ? 6.557 2.763 -26.744 1.00 94.00 209 GLN A N 1
ATOM 1643 C C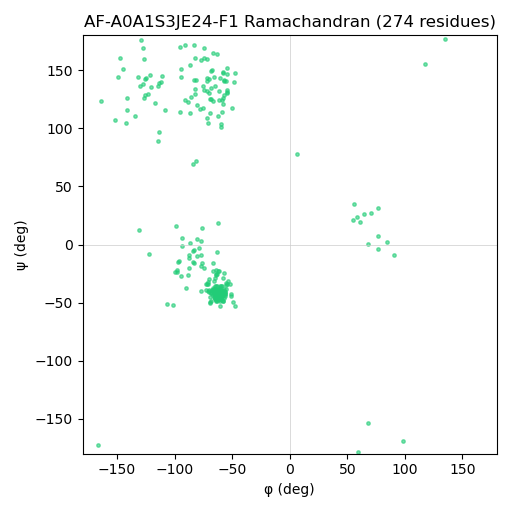A . GLN A 1 209 ? 7.491 2.170 -25.782 1.00 94.00 209 GLN A CA 1
ATOM 1644 C C . GLN A 1 209 ? 7.214 2.669 -24.360 1.00 94.00 209 GLN A C 1
ATOM 1646 O O . GLN A 1 209 ? 7.214 1.870 -23.428 1.00 94.00 209 GLN A O 1
ATOM 1651 N N . ASN A 1 210 ? 6.941 3.968 -24.207 1.00 95.56 210 ASN A N 1
ATOM 1652 C CA . ASN A 1 210 ? 6.569 4.573 -22.931 1.00 95.56 210 ASN A CA 1
ATOM 1653 C C . ASN A 1 210 ? 5.240 4.016 -22.407 1.00 95.56 210 ASN A C 1
ATOM 1655 O O . ASN A 1 210 ? 5.188 3.585 -21.261 1.00 95.56 210 ASN A O 1
ATOM 1659 N N . ASP A 1 211 ? 4.205 3.956 -23.250 1.00 94.88 211 ASP A N 1
ATOM 1660 C CA . ASP A 1 211 ? 2.897 3.385 -22.895 1.00 94.88 211 ASP A CA 1
ATOM 1661 C C . ASP A 1 211 ? 3.005 1.906 -22.489 1.00 94.88 211 ASP A C 1
ATOM 1663 O O . ASP A 1 211 ? 2.469 1.498 -21.461 1.00 94.88 211 ASP A O 1
ATOM 1667 N N . HIS A 1 212 ? 3.766 1.102 -23.242 1.00 94.94 212 HIS A N 1
ATOM 1668 C CA . HIS A 1 212 ? 4.025 -0.298 -22.884 1.00 94.94 212 HIS A CA 1
ATOM 1669 C C . HIS A 1 212 ? 4.734 -0.416 -21.532 1.00 94.94 212 HIS A C 1
ATOM 1671 O O . HIS A 1 212 ? 4.315 -1.188 -20.673 1.00 94.94 212 HIS A O 1
ATOM 1677 N N . ALA A 1 213 ? 5.780 0.381 -21.312 1.00 95.81 213 ALA A N 1
ATOM 1678 C CA . ALA A 1 213 ? 6.504 0.370 -20.048 1.00 95.81 213 ALA A CA 1
ATOM 1679 C C . ALA A 1 213 ? 5.635 0.790 -18.867 1.00 95.81 213 ALA A C 1
ATOM 1681 O O . ALA A 1 213 ? 5.725 0.185 -17.797 1.00 95.81 213 ALA A O 1
ATOM 1682 N N . PHE A 1 214 ? 4.770 1.782 -19.075 1.00 96.12 214 PHE A N 1
ATOM 1683 C CA . PHE A 1 214 ? 3.826 2.216 -18.063 1.00 96.12 214 PHE A CA 1
ATOM 1684 C C . PHE A 1 214 ? 2.814 1.112 -17.734 1.00 96.12 214 PHE A C 1
ATOM 1686 O O . PHE A 1 214 ? 2.651 0.767 -16.571 1.00 96.12 214 PHE A O 1
ATOM 1693 N N . LYS A 1 215 ? 2.238 0.441 -18.739 1.00 95.31 215 LYS A N 1
ATOM 1694 C CA . LYS A 1 215 ? 1.349 -0.716 -18.522 1.00 95.31 215 LYS A CA 1
ATOM 1695 C C . LYS A 1 215 ? 2.011 -1.831 -17.715 1.00 95.31 215 LYS A C 1
ATOM 1697 O O . LYS A 1 215 ? 1.373 -2.407 -16.838 1.00 95.31 215 LYS A O 1
ATOM 1702 N N . VAL A 1 216 ? 3.286 -2.119 -17.981 1.00 95.94 216 VAL A N 1
ATOM 1703 C CA . VAL A 1 216 ? 4.047 -3.124 -17.223 1.00 95.94 216 VAL A CA 1
ATOM 1704 C C . VAL A 1 216 ? 4.203 -2.715 -15.758 1.00 95.94 216 VAL A C 1
ATOM 1706 O O . VAL A 1 216 ? 3.953 -3.534 -14.876 1.00 95.94 216 VAL A O 1
ATOM 1709 N N . VAL A 1 217 ? 4.590 -1.466 -15.471 1.00 97.12 217 VAL A N 1
ATOM 1710 C CA . VAL A 1 217 ? 4.755 -1.034 -14.074 1.00 97.12 217 VAL A CA 1
ATOM 1711 C C . VAL A 1 217 ? 3.414 -0.927 -13.348 1.00 97.12 217 VAL A C 1
ATOM 1713 O O . VAL A 1 217 ? 3.317 -1.376 -12.212 1.00 97.12 217 VAL A O 1
ATOM 1716 N N . THR A 1 218 ? 2.362 -0.436 -14.007 1.00 96.38 218 THR A N 1
ATOM 1717 C CA . THR A 1 218 ? 0.999 -0.397 -13.460 1.00 96.38 218 THR A CA 1
ATOM 1718 C C . THR A 1 218 ? 0.520 -1.798 -13.100 1.00 96.38 218 THR A C 1
ATOM 1720 O O . THR A 1 218 ? 0.027 -1.985 -11.996 1.00 96.38 218 THR A O 1
ATOM 1723 N N . ARG A 1 219 ? 0.769 -2.801 -13.954 1.00 95.38 219 ARG A N 1
ATOM 1724 C CA . ARG A 1 219 ? 0.468 -4.204 -13.640 1.00 95.38 219 ARG A CA 1
ATOM 1725 C C . ARG A 1 219 ? 1.210 -4.694 -12.393 1.00 95.38 219 ARG A C 1
ATOM 1727 O O . ARG A 1 219 ? 0.593 -5.317 -11.541 1.00 95.38 219 ARG A O 1
ATOM 1734 N N . ILE A 1 220 ? 2.506 -4.395 -12.254 1.00 97.00 220 ILE A N 1
ATOM 1735 C CA . ILE A 1 220 ? 3.282 -4.757 -11.049 1.00 97.00 220 ILE A CA 1
ATOM 1736 C C . ILE A 1 220 ? 2.673 -4.128 -9.797 1.00 97.00 220 ILE A C 1
ATOM 1738 O O . ILE A 1 220 ? 2.590 -4.789 -8.766 1.00 97.00 220 ILE A O 1
ATOM 1742 N N . LEU A 1 221 ? 2.279 -2.856 -9.879 1.00 96.62 221 LEU A N 1
ATOM 1743 C CA . LEU A 1 221 ? 1.690 -2.133 -8.758 1.00 96.62 221 LEU A CA 1
ATOM 1744 C C . LEU A 1 221 ? 0.284 -2.654 -8.427 1.00 96.62 221 LEU A C 1
ATOM 1746 O O . LEU A 1 221 ? -0.029 -2.803 -7.256 1.00 96.62 221 LEU A O 1
ATOM 1750 N N . ASP A 1 222 ? -0.550 -2.961 -9.419 1.00 94.81 222 ASP A N 1
ATOM 1751 C CA . ASP A 1 222 ? -1.918 -3.467 -9.214 1.00 94.81 222 ASP A CA 1
ATOM 1752 C C . ASP A 1 222 ? -1.935 -4.916 -8.701 1.00 94.81 222 ASP A C 1
ATOM 1754 O O . ASP A 1 222 ? -2.787 -5.288 -7.900 1.00 94.81 222 ASP A O 1
ATOM 1758 N N . GLU A 1 223 ? -0.973 -5.735 -9.130 1.00 94.81 223 GLU A N 1
ATOM 1759 C CA . GLU A 1 223 ? -0.846 -7.152 -8.759 1.00 94.81 223 GLU A CA 1
ATOM 1760 C C . GLU A 1 223 ? 0.190 -7.373 -7.638 1.00 94.81 223 GLU A C 1
ATOM 1762 O O . GLU A 1 223 ? 0.648 -8.499 -7.419 1.00 94.81 223 GLU A O 1
ATOM 1767 N N . ALA A 1 224 ? 0.599 -6.315 -6.928 1.00 95.94 224 ALA A N 1
ATOM 1768 C CA . ALA A 1 224 ? 1.638 -6.399 -5.906 1.00 95.94 224 ALA A CA 1
ATOM 1769 C C . ALA A 1 224 ? 1.224 -7.341 -4.761 1.00 95.94 224 ALA A C 1
ATOM 1771 O O . ALA A 1 224 ? 0.195 -7.162 -4.114 1.00 95.94 224 ALA A O 1
ATOM 1772 N N . THR A 1 225 ? 2.055 -8.341 -4.473 1.00 94.50 225 THR A N 1
ATOM 1773 C CA . THR A 1 225 ? 1.839 -9.302 -3.368 1.00 94.50 225 THR A CA 1
ATOM 1774 C C . THR A 1 225 ? 2.991 -9.316 -2.369 1.00 94.50 225 THR A C 1
ATOM 1776 O O . THR A 1 225 ? 2.907 -9.938 -1.304 1.00 94.50 225 THR A O 1
ATOM 1779 N N . TRP A 1 226 ? 4.074 -8.622 -2.709 1.00 95.38 226 TRP A N 1
ATOM 1780 C CA . TRP A 1 226 ? 5.221 -8.420 -1.850 1.00 95.38 226 TRP A CA 1
ATOM 1781 C C . TRP A 1 226 ? 5.731 -6.993 -2.035 1.00 95.38 226 TRP A C 1
ATOM 1783 O O . TRP A 1 226 ? 6.165 -6.609 -3.120 1.00 95.38 226 TRP A O 1
ATOM 1793 N N . ILE A 1 227 ? 5.645 -6.199 -0.972 1.00 96.75 227 ILE A N 1
ATOM 1794 C CA . ILE A 1 227 ? 6.107 -4.811 -0.925 1.00 96.75 227 ILE A CA 1
ATOM 1795 C C . ILE A 1 227 ? 7.028 -4.707 0.277 1.00 96.75 227 ILE A C 1
ATOM 1797 O O . ILE A 1 227 ? 6.629 -5.081 1.377 1.00 96.75 227 ILE A O 1
ATOM 1801 N N . ASN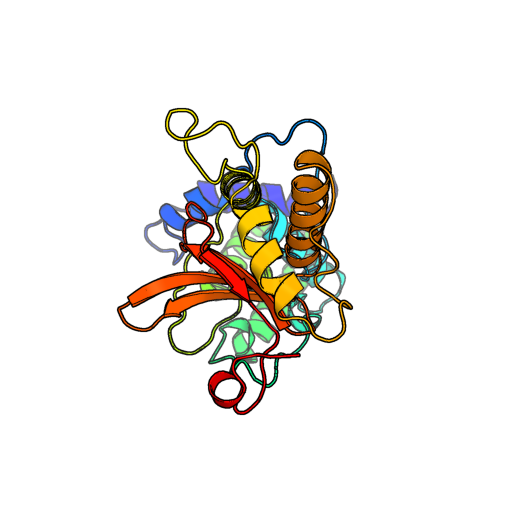 A 1 228 ? 8.252 -4.224 0.103 1.00 96.81 228 ASN A N 1
ATOM 1802 C CA . ASN A 1 228 ? 9.175 -4.097 1.222 1.00 96.81 228 ASN A CA 1
ATOM 1803 C C . ASN A 1 228 ? 10.133 -2.923 1.035 1.00 96.81 228 ASN A C 1
ATOM 1805 O O . ASN A 1 228 ? 10.612 -2.669 -0.072 1.00 96.81 228 ASN A O 1
ATOM 1809 N N . ILE A 1 229 ? 10.468 -2.264 2.142 1.00 97.19 229 ILE A N 1
ATOM 1810 C CA . ILE A 1 229 ? 11.543 -1.280 2.208 1.00 97.19 229 ILE A CA 1
ATOM 1811 C C . ILE A 1 229 ? 12.699 -1.893 2.988 1.00 97.19 229 ILE A C 1
ATOM 1813 O O . ILE A 1 229 ? 12.574 -2.202 4.172 1.00 97.19 229 ILE A O 1
ATOM 1817 N N . HIS A 1 230 ? 13.836 -2.083 2.324 1.00 95.12 230 HIS A N 1
ATOM 1818 C CA . HIS A 1 230 ? 14.987 -2.763 2.912 1.00 95.12 230 HIS A CA 1
ATOM 1819 C C . HIS A 1 230 ? 16.314 -2.209 2.393 1.00 95.12 230 HIS A C 1
ATOM 1821 O O . HIS A 1 230 ? 16.380 -1.537 1.361 1.00 95.12 230 HIS A O 1
ATOM 1827 N N . SER A 1 231 ? 17.383 -2.468 3.142 1.00 93.44 231 SER A N 1
ATOM 1828 C CA . SER A 1 231 ? 18.739 -2.068 2.766 1.00 93.44 231 SER A CA 1
ATOM 1829 C C . SER A 1 231 ? 19.387 -3.117 1.862 1.00 93.44 231 SER A C 1
ATOM 1831 O O . SER A 1 231 ? 19.486 -4.288 2.226 1.00 93.44 231 SER A O 1
ATOM 1833 N N . LEU A 1 232 ? 19.887 -2.686 0.705 1.00 86.44 232 LEU A N 1
ATOM 1834 C CA . LEU A 1 232 ? 20.867 -3.441 -0.080 1.00 86.44 232 LEU A CA 1
ATOM 1835 C C . LEU A 1 232 ? 22.258 -3.372 0.586 1.00 86.44 232 LEU A C 1
ATOM 1837 O O . LEU A 1 232 ? 22.467 -2.542 1.480 1.00 86.44 232 LEU A O 1
ATOM 1841 N N . PRO A 1 233 ? 23.244 -4.178 0.134 1.00 82.31 233 PRO A N 1
ATOM 1842 C CA . PRO A 1 233 ? 24.639 -3.981 0.524 1.00 82.31 233 PRO A CA 1
ATOM 1843 C C . PRO A 1 233 ? 25.070 -2.514 0.362 1.00 82.31 233 PRO A C 1
ATOM 1845 O O . PRO A 1 233 ? 24.710 -1.863 -0.622 1.00 82.31 233 PRO A O 1
ATOM 1848 N N . ASN A 1 234 ? 25.848 -2.006 1.323 1.00 83.75 234 ASN A N 1
ATOM 1849 C CA . ASN A 1 234 ? 26.214 -0.587 1.483 1.00 83.75 234 ASN A CA 1
ATOM 1850 C C . ASN A 1 234 ? 25.067 0.339 1.936 1.00 83.75 234 ASN A C 1
ATOM 1852 O O . ASN A 1 234 ? 25.079 1.526 1.625 1.00 83.75 234 ASN A O 1
ATOM 1856 N N . GLU A 1 235 ? 24.075 -0.203 2.647 1.00 82.38 235 GLU A N 1
ATOM 1857 C CA . GLU A 1 235 ? 22.992 0.555 3.301 1.00 82.38 235 GLU A CA 1
ATOM 1858 C C . GLU A 1 235 ? 22.105 1.371 2.349 1.00 82.38 235 GLU A C 1
ATOM 1860 O O . GLU A 1 235 ? 21.370 2.269 2.759 1.00 82.38 235 GLU A O 1
ATOM 1865 N N . VAL A 1 236 ? 22.108 1.029 1.060 1.00 89.94 236 VAL A N 1
ATOM 1866 C CA . VAL A 1 236 ? 21.250 1.688 0.077 1.00 89.94 236 VAL A CA 1
ATOM 1867 C C . VAL A 1 236 ? 19.811 1.245 0.307 1.00 89.94 236 VAL A C 1
ATOM 1869 O O . VAL A 1 236 ? 19.455 0.101 0.026 1.00 89.94 236 VAL A O 1
ATOM 1872 N N . LEU A 1 237 ? 18.984 2.161 0.808 1.00 95.75 237 LEU A N 1
ATOM 1873 C CA . LEU A 1 237 ? 17.593 1.880 1.134 1.00 95.75 237 LEU A CA 1
ATOM 1874 C C . LEU A 1 237 ? 16.704 1.916 -0.112 1.00 95.75 237 LEU A C 1
ATOM 1876 O O . LEU A 1 237 ? 16.614 2.940 -0.803 1.00 95.75 237 LEU A O 1
ATOM 1880 N N . ILE A 1 238 ? 16.051 0.790 -0.394 1.00 97.06 238 ILE A N 1
ATOM 1881 C CA . ILE A 1 238 ? 15.202 0.612 -1.569 1.00 97.06 238 ILE A CA 1
ATOM 1882 C C . ILE A 1 238 ? 13.777 0.255 -1.174 1.00 97.06 238 ILE A C 1
ATOM 1884 O O . ILE A 1 238 ? 13.559 -0.480 -0.215 1.00 97.06 238 ILE A O 1
ATOM 1888 N N . LEU A 1 239 ? 12.829 0.743 -1.966 1.00 98.38 239 LEU A N 1
ATOM 1889 C CA . LEU A 1 239 ? 11.491 0.183 -2.056 1.00 98.38 239 LEU A CA 1
ATOM 1890 C C . LEU A 1 239 ? 11.511 -0.862 -3.169 1.00 98.38 239 LEU A C 1
ATOM 1892 O O . LEU A 1 239 ? 11.874 -0.547 -4.304 1.00 98.38 239 LEU A O 1
ATOM 1896 N N . GLU A 1 240 ? 11.120 -2.089 -2.856 1.00 97.94 240 GLU A N 1
ATOM 1897 C CA . GLU A 1 240 ? 10.986 -3.173 -3.822 1.00 97.94 240 GLU A CA 1
ATOM 1898 C C . GLU A 1 240 ? 9.563 -3.720 -3.791 1.00 97.94 240 GLU A C 1
ATOM 1900 O O . GLU A 1 240 ? 9.013 -4.021 -2.731 1.00 97.94 240 GLU A O 1
ATOM 1905 N N . ILE A 1 241 ? 8.974 -3.820 -4.978 1.00 98.00 241 ILE A N 1
ATOM 1906 C CA . ILE A 1 241 ? 7.591 -4.236 -5.187 1.00 98.00 241 ILE A CA 1
ATOM 1907 C C . ILE A 1 241 ? 7.614 -5.392 -6.173 1.00 98.00 241 ILE A C 1
ATOM 1909 O O . ILE A 1 241 ? 8.217 -5.273 -7.243 1.00 98.00 241 ILE A O 1
ATOM 1913 N N . ARG A 1 242 ? 6.963 -6.499 -5.825 1.00 96.88 242 ARG A N 1
ATOM 1914 C CA . ARG A 1 242 ? 6.841 -7.685 -6.673 1.00 96.88 242 ARG A CA 1
ATOM 1915 C C . ARG A 1 242 ? 5.401 -8.165 -6.738 1.00 96.88 242 ARG A C 1
ATOM 1917 O O . ARG A 1 242 ? 4.671 -8.145 -5.742 1.00 96.88 242 ARG A O 1
ATOM 1924 N N . GLN A 1 243 ? 5.034 -8.652 -7.915 1.00 94.06 243 GLN A N 1
ATOM 1925 C CA . GLN A 1 243 ? 3.834 -9.459 -8.099 1.00 94.06 243 GLN A CA 1
ATOM 1926 C C . GLN A 1 243 ? 4.122 -10.935 -7.752 1.00 94.06 243 GLN A C 1
ATOM 1928 O O . GLN A 1 243 ? 5.261 -11.302 -7.456 1.00 94.06 243 GLN A O 1
ATOM 1933 N N . GLN A 1 244 ? 3.083 -11.768 -7.713 1.00 91.44 244 GLN A N 1
ATOM 1934 C CA . GLN A 1 244 ? 3.138 -13.173 -7.291 1.00 91.44 244 GLN A CA 1
ATOM 1935 C C . GLN A 1 244 ? 4.215 -14.045 -7.971 1.00 91.44 244 GLN A C 1
ATOM 1937 O O . GLN A 1 244 ? 4.890 -14.793 -7.270 1.00 91.44 244 GLN A O 1
ATOM 1942 N N . ASP A 1 245 ? 4.430 -13.942 -9.284 1.00 89.81 245 ASP A N 1
ATOM 1943 C CA . ASP A 1 245 ? 5.469 -14.705 -9.999 1.00 89.81 245 ASP A CA 1
ATOM 1944 C C . ASP A 1 245 ? 6.879 -14.123 -9.787 1.00 89.81 245 ASP A C 1
ATOM 1946 O O . ASP A 1 245 ? 7.850 -14.585 -10.377 1.00 89.81 245 ASP A O 1
ATOM 1950 N N . GLY A 1 246 ? 7.016 -13.078 -8.968 1.00 90.69 246 GLY A N 1
ATOM 1951 C CA . GLY A 1 246 ? 8.294 -12.503 -8.568 1.00 90.69 246 GLY A CA 1
ATOM 1952 C C . GLY A 1 246 ? 8.811 -11.386 -9.472 1.00 90.69 246 GLY A C 1
ATOM 1953 O O . GLY A 1 246 ? 9.756 -10.711 -9.071 1.00 90.69 246 GLY A O 1
ATOM 1954 N N . TYR A 1 247 ? 8.206 -11.123 -10.632 1.00 93.31 247 TYR A N 1
ATOM 1955 C CA . TYR A 1 247 ? 8.530 -9.928 -11.421 1.00 93.31 247 TYR A CA 1
ATOM 1956 C C . TYR A 1 247 ? 8.236 -8.661 -10.613 1.00 93.31 247 TYR A C 1
ATOM 1958 O O . TYR A 1 247 ? 7.262 -8.598 -9.858 1.00 93.31 247 TYR A O 1
ATOM 1966 N N . GLY A 1 248 ? 9.066 -7.635 -10.760 1.00 96.44 248 GLY A N 1
ATOM 1967 C CA . GLY A 1 248 ? 8.921 -6.464 -9.912 1.00 96.44 248 GLY A CA 1
ATOM 1968 C C . GLY A 1 248 ? 9.691 -5.241 -10.357 1.00 96.44 248 GLY A C 1
ATOM 1969 O O . GLY A 1 248 ? 10.301 -5.200 -11.426 1.00 96.44 248 GLY A O 1
ATOM 1970 N N . ALA A 1 249 ? 9.676 -4.237 -9.493 1.00 97.94 249 ALA A N 1
ATOM 1971 C CA . ALA A 1 249 ? 10.274 -2.937 -9.720 1.00 97.94 249 ALA A CA 1
ATOM 1972 C C . ALA A 1 249 ? 10.853 -2.359 -8.420 1.00 97.94 249 ALA A C 1
ATOM 1974 O O . ALA A 1 249 ? 10.388 -2.665 -7.320 1.00 97.94 249 ALA A O 1
ATOM 1975 N N . ARG A 1 250 ? 11.897 -1.534 -8.558 1.00 98.00 250 ARG A N 1
ATOM 1976 C CA . ARG A 1 250 ? 12.594 -0.889 -7.443 1.00 98.00 250 ARG A CA 1
ATOM 1977 C C . ARG A 1 250 ? 12.655 0.619 -7.593 1.00 98.00 250 ARG A C 1
ATOM 1979 O O . ARG A 1 250 ? 12.969 1.130 -8.670 1.00 98.00 250 ARG A O 1
ATOM 1986 N N . TRP A 1 251 ? 12.531 1.301 -6.466 1.00 98.31 251 TRP A N 1
ATOM 1987 C CA . TRP A 1 251 ? 12.838 2.718 -6.306 1.00 98.31 251 TRP A CA 1
ATOM 1988 C C . TRP A 1 251 ? 13.795 2.925 -5.127 1.00 98.31 251 TRP A C 1
ATOM 1990 O O . TRP A 1 251 ? 14.042 2.007 -4.340 1.00 98.31 251 TRP A O 1
ATOM 2000 N N . SER A 1 252 ? 14.348 4.130 -4.981 1.00 97.50 252 SER A N 1
ATOM 2001 C CA . SER A 1 252 ? 14.735 4.596 -3.644 1.00 97.50 252 SER A CA 1
ATOM 2002 C C . SER A 1 252 ? 13.529 4.507 -2.705 1.00 97.50 252 SER A C 1
ATOM 2004 O O . SER A 1 252 ? 12.390 4.564 -3.159 1.00 97.50 252 SER A O 1
ATOM 2006 N N . HIS A 1 253 ? 13.769 4.323 -1.407 1.00 97.25 253 HIS A N 1
ATOM 2007 C CA . HIS A 1 253 ? 12.689 4.147 -0.425 1.00 97.25 253 HIS A CA 1
ATOM 2008 C C . HIS A 1 253 ? 11.623 5.263 -0.440 1.00 97.25 253 HIS A C 1
ATOM 2010 O O . HIS A 1 253 ? 10.456 4.981 -0.206 1.00 97.25 253 HIS A O 1
ATOM 2016 N N . ASP A 1 254 ? 12.017 6.496 -0.772 1.00 96.12 254 ASP A N 1
ATOM 2017 C CA . ASP A 1 254 ? 11.156 7.680 -0.921 1.00 96.12 254 ASP A CA 1
ATOM 2018 C C . ASP A 1 254 ? 10.391 7.744 -2.260 1.00 96.12 254 ASP A C 1
ATOM 2020 O O . ASP A 1 254 ? 9.623 8.670 -2.507 1.00 96.12 254 ASP A O 1
ATOM 2024 N N . GLY A 1 255 ? 10.620 6.788 -3.164 1.00 96.75 255 GLY A N 1
ATOM 2025 C CA . GLY A 1 255 ? 10.000 6.746 -4.486 1.00 96.75 255 GLY A CA 1
ATOM 2026 C C . GLY A 1 255 ? 10.586 7.721 -5.510 1.00 96.75 255 GLY A C 1
ATOM 2027 O O . GLY A 1 255 ? 10.205 7.663 -6.678 1.00 96.75 255 GLY A O 1
ATOM 2028 N N . LEU A 1 256 ? 11.536 8.582 -5.127 1.00 96.06 256 LEU A N 1
ATOM 2029 C CA . LEU A 1 256 ? 12.019 9.691 -5.962 1.00 96.06 256 LEU A CA 1
ATOM 2030 C C . LEU A 1 256 ? 12.966 9.261 -7.088 1.00 96.06 256 LEU A C 1
ATOM 2032 O O . LEU A 1 256 ? 13.202 10.018 -8.027 1.00 96.06 256 LEU A O 1
ATOM 2036 N N . ASN A 1 257 ? 13.513 8.047 -7.023 1.00 96.06 257 ASN A N 1
ATOM 2037 C CA . ASN A 1 257 ? 14.443 7.540 -8.025 1.00 96.06 257 ASN A CA 1
ATOM 2038 C C . ASN A 1 257 ? 14.080 6.117 -8.430 1.00 96.06 257 ASN A C 1
ATOM 2040 O O . ASN A 1 257 ? 14.311 5.180 -7.663 1.00 96.06 257 ASN A O 1
ATOM 2044 N N . PHE A 1 258 ? 13.602 5.932 -9.661 1.00 97.19 258 PHE A N 1
ATOM 2045 C CA . PHE A 1 258 ? 13.425 4.596 -10.221 1.00 97.19 258 PHE A CA 1
ATOM 2046 C C . PHE A 1 258 ? 14.783 3.910 -10.420 1.00 97.19 258 PHE A C 1
ATOM 2048 O O . PHE A 1 258 ? 15.675 4.432 -11.091 1.00 97.19 258 PHE A O 1
ATOM 2055 N N . ARG A 1 259 ? 14.953 2.727 -9.825 1.00 95.44 259 ARG A N 1
ATOM 2056 C CA . ARG A 1 259 ? 16.210 1.961 -9.846 1.00 95.44 259 ARG A CA 1
ATOM 2057 C C . ARG A 1 259 ? 16.219 0.875 -10.918 1.00 95.44 259 ARG A C 1
ATOM 2059 O O . ARG A 1 259 ? 17.298 0.493 -11.370 1.00 95.44 259 ARG A O 1
ATOM 2066 N N . GLY A 1 260 ? 15.051 0.408 -11.349 1.00 95.31 260 GLY A N 1
ATOM 2067 C CA . GLY A 1 260 ? 14.914 -0.577 -12.418 1.00 95.31 260 GLY A CA 1
ATOM 2068 C C . GLY A 1 260 ? 13.917 -1.680 -12.093 1.00 95.31 260 GLY A C 1
ATOM 2069 O O . GLY A 1 260 ? 13.358 -1.739 -10.999 1.00 95.31 260 GLY A O 1
ATOM 2070 N N . PHE A 1 261 ? 13.719 -2.563 -13.065 1.00 95.62 261 PHE A N 1
ATOM 2071 C CA . PHE A 1 261 ? 12.925 -3.770 -12.895 1.00 95.62 261 PHE A CA 1
ATOM 2072 C C . PHE A 1 261 ? 13.745 -4.891 -12.253 1.00 95.62 261 PHE A C 1
ATOM 2074 O O . PHE A 1 261 ? 14.981 -4.874 -12.262 1.00 95.62 261 PHE A O 1
ATOM 2081 N N . VAL A 1 262 ? 13.044 -5.870 -11.692 1.00 91.88 262 VAL A N 1
ATOM 2082 C CA . VAL A 1 262 ? 13.626 -7.081 -11.118 1.00 91.88 262 VAL A CA 1
ATOM 2083 C C . VAL A 1 262 ? 12.954 -8.314 -11.696 1.00 91.88 262 VAL A C 1
ATOM 2085 O O . VAL A 1 262 ? 11.736 -8.355 -11.861 1.00 91.88 262 VAL A O 1
ATOM 2088 N N . GLU A 1 263 ? 13.782 -9.307 -11.995 1.00 89.06 263 GLU A N 1
ATOM 2089 C CA . GLU A 1 263 ? 13.347 -10.627 -12.436 1.00 89.06 263 GLU A CA 1
ATOM 2090 C C . GLU A 1 263 ? 12.846 -11.460 -11.245 1.00 89.06 263 GLU A C 1
ATOM 2092 O O . GLU A 1 263 ? 13.224 -11.168 -10.095 1.00 89.06 263 GLU A O 1
ATOM 2097 N N . PRO A 1 264 ? 12.030 -12.498 -11.500 1.00 87.88 264 PRO A N 1
ATOM 2098 C CA . PRO A 1 264 ? 11.703 -13.524 -10.524 1.00 87.88 264 PRO A CA 1
ATOM 2099 C C . PRO A 1 264 ? 12.933 -14.059 -9.799 1.00 87.88 264 PRO A C 1
ATOM 2101 O O . PRO A 1 264 ? 14.037 -14.148 -10.343 1.00 87.88 264 PRO A O 1
ATOM 2104 N N . MET A 1 265 ? 12.738 -14.438 -8.540 1.00 79.69 265 MET A N 1
ATOM 2105 C CA . MET A 1 265 ? 13.799 -15.106 -7.804 1.00 79.69 265 MET A CA 1
ATOM 2106 C C . MET A 1 265 ? 14.037 -16.494 -8.386 1.00 79.69 265 MET A C 1
ATOM 2108 O O . MET A 1 265 ? 13.102 -17.248 -8.638 1.00 79.69 265 MET A O 1
ATOM 2112 N N . MET A 1 266 ? 15.309 -16.820 -8.573 1.00 73.88 266 MET A N 1
ATOM 2113 C CA . MET A 1 266 ? 15.769 -18.122 -9.018 1.00 73.88 266 MET A CA 1
ATOM 2114 C C . MET A 1 266 ? 16.868 -18.578 -8.079 1.00 73.88 266 MET A C 1
ATOM 2116 O O . MET A 1 266 ? 17.761 -17.796 -7.733 1.00 73.88 266 MET A O 1
ATOM 2120 N N . GLU A 1 267 ? 16.816 -19.847 -7.691 1.00 71.56 267 GLU A N 1
ATOM 2121 C CA . GLU A 1 267 ? 17.939 -20.493 -7.027 1.00 71.56 267 GLU A CA 1
ATOM 2122 C C . GLU A 1 267 ? 19.168 -20.386 -7.943 1.00 71.56 267 GLU A C 1
ATOM 2124 O O . GLU A 1 267 ? 19.081 -20.633 -9.146 1.00 71.56 267 GLU A O 1
ATOM 2129 N N . ASN A 1 268 ? 20.290 -19.909 -7.402 1.00 67.12 268 ASN A N 1
ATOM 2130 C CA . ASN A 1 268 ? 21.508 -19.606 -8.166 1.00 67.12 268 ASN A CA 1
ATOM 2131 C C . ASN A 1 268 ? 21.319 -18.577 -9.304 1.00 67.12 268 ASN A C 1
ATOM 2133 O O . ASN A 1 268 ? 22.122 -18.512 -10.234 1.00 67.12 268 ASN A O 1
ATOM 2137 N N . GLY A 1 269 ? 20.301 -17.708 -9.226 1.00 63.03 269 GLY A N 1
ATOM 2138 C CA . GLY A 1 269 ? 20.006 -16.700 -10.253 1.00 63.03 269 GLY A CA 1
ATOM 2139 C C . GLY A 1 269 ? 21.185 -15.778 -10.584 1.00 63.03 269 GLY A C 1
ATOM 2140 O O . GLY A 1 269 ? 21.379 -15.402 -11.741 1.00 63.03 269 GLY A O 1
ATOM 2141 N N . HIS A 1 270 ? 22.031 -15.478 -9.592 1.00 62.78 270 HIS A N 1
ATOM 2142 C CA . HIS A 1 270 ? 23.278 -14.740 -9.795 1.00 62.78 270 HIS A CA 1
ATOM 2143 C C . HIS A 1 270 ? 24.234 -15.459 -10.763 1.00 62.78 270 HIS A C 1
ATOM 2145 O O . HIS A 1 270 ? 24.822 -14.816 -11.631 1.00 62.78 270 HIS A O 1
ATOM 2151 N N . GLU A 1 271 ? 24.359 -16.783 -10.653 1.00 69.25 271 GLU A N 1
ATOM 2152 C CA . GLU A 1 271 ? 25.271 -17.605 -11.457 1.00 69.25 271 GLU A CA 1
ATOM 2153 C C . GLU A 1 271 ? 24.813 -17.717 -12.917 1.00 69.25 271 GLU A C 1
ATOM 2155 O O . GLU A 1 271 ? 25.638 -17.730 -13.829 1.00 69.25 271 GLU A O 1
ATOM 2160 N N . VAL A 1 272 ? 23.497 -17.708 -13.155 1.00 67.00 272 VAL A N 1
ATOM 2161 C CA . VAL A 1 272 ? 22.903 -17.743 -14.507 1.00 67.00 272 VAL A CA 1
ATOM 2162 C C . VAL A 1 272 ? 22.587 -16.352 -15.072 1.00 67.00 272 VAL A C 1
ATOM 2164 O O . VAL A 1 272 ? 22.011 -16.220 -16.155 1.00 67.00 272 VAL A O 1
ATOM 2167 N N . GLY A 1 273 ? 22.971 -15.290 -14.357 1.00 60.84 273 GLY A N 1
ATOM 2168 C CA . GLY A 1 273 ? 22.765 -13.903 -14.773 1.00 60.84 273 GLY A CA 1
ATOM 2169 C C . GLY A 1 273 ? 21.295 -13.492 -14.877 1.00 60.84 273 GLY A C 1
ATOM 2170 O O . GLY A 1 273 ? 20.984 -12.584 -15.651 1.00 60.84 273 GLY A O 1
ATOM 2171 N N . TRP A 1 274 ? 20.414 -14.152 -14.120 1.00 63.19 274 TRP A N 1
ATOM 2172 C CA . TRP A 1 274 ? 18.968 -13.909 -14.088 1.00 63.19 274 TRP A CA 1
ATOM 2173 C C . TRP A 1 274 ? 18.301 -14.005 -15.469 1.00 63.19 274 TRP A C 1
ATOM 2175 O O . TRP A 1 274 ? 17.404 -13.230 -15.790 1.00 63.19 274 TRP A O 1
ATOM 2185 N N . ARG A 1 275 ? 18.793 -14.912 -16.323 1.00 59.16 275 ARG A N 1
ATOM 2186 C CA . ARG A 1 275 ? 18.206 -15.183 -17.642 1.00 59.16 275 ARG A CA 1
ATOM 2187 C C . ARG A 1 275 ? 17.027 -16.143 -17.500 1.00 59.16 275 ARG A C 1
ATOM 2189 O O . ARG A 1 275 ? 17.193 -17.200 -16.897 1.00 59.16 275 ARG A O 1
ATOM 2196 N N . HIS A 1 276 ? 15.896 -15.765 -18.089 1.00 54.66 276 HIS 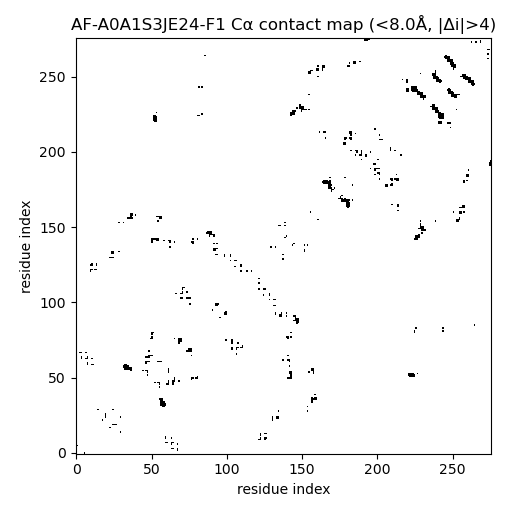A N 1
ATOM 2197 C CA . HIS A 1 276 ? 14.671 -16.557 -18.201 1.00 54.66 276 HIS A CA 1
ATOM 2198 C C . HIS A 1 276 ? 14.417 -16.916 -19.662 1.00 54.66 276 HIS A C 1
ATOM 2200 O O . HIS A 1 276 ? 14.561 -16.005 -20.511 1.00 54.66 276 HIS A O 1
#

Radius of gyration: 20.44 Å; Cα contacts (8 Å, |Δi|>4): 440; chains: 1; bounding box: 51×40×57 Å

pLDDT: mean 86.11, std 13.54, range [35.88, 98.38]

Foldseek 3Di:
DDQLVLLLVLLVVLLVPDPQPPFLQDPLNSCQLQDAADDDPDDDDDADLALFFQGHPSLSSVLSSQLVCCLVVLDRRLVPFDDDPVFDFPDQLCVPPVLVVVLSVLSPVCSVCVVVDDSVRNSVSSNVSCRSCRLRNSVSSNLETDGPQFDSDRAAHPNLLLVQQQDAPDDVVPDDDSAGPQLVQLQVVCVQAPPCPQSHHCDDDSVVSSVSSSVSQNCQRNQWRYWTWGADPVRQTKIWTGHPQQKTFIDRRNSNHTPHIDARDDDCCVVVVVGD

Secondary structure (DSSP, 8-state):
--HHHHHHHHHHHHHHHS-TTSSS--HHHHHHHHPPPP--TT---PPP-SSSSSPPSSHHHHHHHHHHHHHHHSS-GGGGSPP-TTS-----GGGSHHHHHHHHHHHHHHHHTTTTS-HHHHHHHHHHHHHHHHHHHHHHHTTB---TTB---PPPPHHHHHHHHHSBSS-TTT-----BHHHHHHHHHHTT-SS-SSS----S-HHHHHHHHHHHHHHHHHTEEEEEEEEPTTS-EEEEEEETTS-EEEEETTSSSEEEEEPPP-TTTTTTTT--

Mean predicted aligned error: 6.79 Å

Organism: Lingula anatina (NCBI:txid7574)

Solvent-accessible surface area (backbone atoms only — not comparable to full-atom values): 15206 Å² total; per-residue (Å²): 131,53,71,48,57,51,48,33,53,41,49,54,47,46,71,69,68,54,75,64,84,86,47,85,56,44,72,69,51,52,53,56,30,67,39,63,45,63,88,59,89,89,64,92,73,74,68,53,87,55,49,56,20,60,59,51,52,32,39,49,50,30,43,27,39,40,52,42,50,22,37,77,67,69,45,66,55,62,75,73,52,70,85,54,92,91,56,66,70,47,96,44,57,66,69,36,66,63,51,41,50,54,46,47,53,52,37,40,50,51,53,75,40,45,92,76,49,52,74,66,56,50,36,56,52,48,46,54,47,51,62,68,40,33,67,62,26,53,41,35,52,48,33,42,55,44,38,89,58,47,51,100,67,78,81,52,40,56,46,46,42,54,50,36,28,60,34,58,59,48,61,74,90,80,54,86,49,87,43,14,39,39,26,60,42,45,43,58,48,31,74,46,41,77,72,48,76,82,81,32,76,73,62,79,58,56,69,57,30,35,52,51,33,48,54,54,51,51,47,32,38,57,48,15,47,40,30,38,36,30,46,44,91,91,70,47,50,26,27,41,38,16,19,82,81,33,41,26,42,32,23,33,44,76,22,75,40,63,72,38,72,42,69,47,86,50,91,65,25,78,82,63,69,66,62,83